Protein AF-A0A419J5I1-F1 (afdb_monomer_lite)

Foldseek 3Di:
DDPCVPFDPVLVVLCVPQPVVLVVLCVVQPCPVVLVVLSVLQRVQQLQQLADPDPLAPQCVQQVLCRVLSRVHGVSNLLSQLLVQLLVVLVVPDPPSSNCSVLSSNLSSQLQSLSGPVLCVVCVPDSDHSLVSSLVVLCVSCPPTNVVSNVLSNVLSNCLLPPDDPRPSSVSSVVSSLVSQLVSLPVRPPQEDADDCVGQDDPLQLLVQCLVQEQDADPVRDGQWYDDPQKIWGALVSSLVSRLVSCVVNNYSGSCNSGPSNSLVVLLVVQVVCVVVVFFPDDDPRSDNWFWKWWAFPVRDIDTGTTTITRCVVRDDVVVSNVSHDDRSVGTPDIGTD

Structure (mmCIF, N/CA/C/O backbone):
data_AF-A0A419J5I1-F1
#
_entry.id   AF-A0A419J5I1-F1
#
loop_
_atom_site.group_PDB
_atom_site.id
_atom_site.type_symbol
_atom_site.label_atom_id
_atom_site.label_alt_id
_atom_site.label_comp_id
_atom_site.label_asym_id
_atom_site.label_entity_id
_atom_site.label_seq_id
_atom_site.pdbx_PDB_ins_code
_atom_site.Cartn_x
_atom_site.Cartn_y
_atom_site.Cartn_z
_atom_site.occupancy
_atom_site.B_iso_or_equiv
_atom_site.auth_seq_id
_atom_site.auth_comp_id
_atom_site.auth_asym_id
_atom_site.auth_atom_id
_atom_site.pdbx_PDB_model_num
ATOM 1 N N . MET A 1 1 ? -26.728 7.203 35.937 1.00 36.38 1 MET A N 1
ATOM 2 C CA . MET A 1 1 ? -26.992 8.128 34.813 1.00 36.38 1 MET A CA 1
ATOM 3 C C . MET A 1 1 ? -26.382 7.488 33.579 1.00 36.38 1 MET A C 1
ATOM 5 O O . MET A 1 1 ? -25.243 7.060 33.678 1.00 36.38 1 MET A O 1
ATOM 9 N N . ASN A 1 2 ? -27.153 7.289 32.506 1.00 38.12 2 ASN A N 1
ATOM 10 C CA . ASN A 1 2 ? -26.725 6.520 31.329 1.00 38.12 2 ASN A CA 1
ATOM 11 C C . ASN A 1 2 ? -25.490 7.158 30.674 1.00 38.12 2 ASN A C 1
ATOM 13 O O . ASN A 1 2 ? -25.614 8.212 30.059 1.00 38.12 2 ASN A O 1
ATOM 17 N N . GLU A 1 3 ? -24.333 6.500 30.763 1.00 52.53 3 GLU A N 1
ATOM 18 C CA . GLU A 1 3 ? -23.059 6.952 30.171 1.00 52.53 3 GLU A CA 1
ATOM 19 C C . GLU A 1 3 ? -23.081 7.035 28.629 1.00 52.53 3 GLU A C 1
ATOM 21 O O . GLU A 1 3 ? -22.154 7.571 28.036 1.00 52.53 3 GLU A O 1
ATOM 26 N N . ASN A 1 4 ? -24.161 6.579 27.979 1.00 54.28 4 ASN A N 1
ATOM 27 C CA . ASN A 1 4 ? -24.312 6.538 26.518 1.00 54.28 4 ASN A CA 1
ATOM 28 C C . ASN A 1 4 ? -25.250 7.616 25.939 1.00 54.28 4 ASN A C 1
ATOM 30 O O . ASN A 1 4 ? -25.574 7.572 24.753 1.00 54.28 4 ASN A O 1
ATOM 34 N N . ALA A 1 5 ? -25.741 8.564 26.744 1.00 54.94 5 ALA A N 1
ATOM 35 C CA . ALA A 1 5 ? -26.617 9.621 26.240 1.00 54.94 5 ALA A CA 1
ATOM 36 C C . ALA A 1 5 ? -25.827 10.603 25.348 1.00 54.94 5 ALA A C 1
ATOM 38 O O . ALA A 1 5 ? -25.169 11.504 25.856 1.00 54.94 5 ALA A O 1
ATOM 39 N N . GLY A 1 6 ? -25.890 10.421 24.023 1.00 78.38 6 GLY A N 1
ATOM 40 C CA . GLY A 1 6 ? -25.306 11.338 23.031 1.00 78.38 6 GLY A CA 1
ATOM 41 C C . GLY A 1 6 ? -24.321 10.718 22.033 1.00 78.38 6 GLY A C 1
ATOM 42 O O . GLY A 1 6 ? -23.894 11.418 21.120 1.00 78.38 6 GLY A O 1
ATOM 43 N N . LEU A 1 7 ? -23.979 9.432 22.164 1.00 88.81 7 LEU A N 1
ATOM 44 C CA . LEU A 1 7 ? -23.119 8.734 21.199 1.00 88.81 7 LEU A CA 1
ATOM 45 C C . LEU A 1 7 ? -23.906 8.308 19.952 1.00 88.81 7 LEU A C 1
ATOM 47 O O . LEU A 1 7 ? -25.078 7.936 20.047 1.00 88.81 7 LEU A O 1
ATOM 51 N N . SER A 1 8 ? -23.258 8.326 18.784 1.00 93.25 8 SER A N 1
ATOM 52 C CA . SER A 1 8 ? -23.844 7.762 17.567 1.00 93.25 8 SER A CA 1
ATOM 53 C C . SER A 1 8 ? -24.037 6.244 17.679 1.00 93.25 8 SER A C 1
ATOM 55 O O . SER A 1 8 ? -23.347 5.555 18.435 1.00 93.25 8 SER A O 1
ATOM 57 N N . GLU A 1 9 ? -24.960 5.700 16.883 1.00 94.56 9 GLU A N 1
ATOM 58 C CA . GLU A 1 9 ? -25.183 4.251 16.794 1.00 94.56 9 GLU A CA 1
ATOM 59 C C . GLU A 1 9 ? -23.908 3.499 16.388 1.00 94.56 9 GLU A C 1
ATOM 61 O O . GLU A 1 9 ? -23.586 2.466 16.972 1.00 94.56 9 GLU A O 1
ATOM 66 N N . ALA A 1 10 ? -23.131 4.064 15.457 1.00 94.31 10 ALA A N 1
ATOM 67 C CA . ALA A 1 10 ? -21.857 3.500 15.021 1.00 94.31 10 ALA A CA 1
ATOM 68 C C . ALA A 1 10 ? -20.849 3.376 16.175 1.00 94.31 10 ALA A C 1
ATOM 70 O O . ALA A 1 10 ? -20.176 2.350 16.298 1.00 94.31 10 ALA A O 1
ATOM 71 N N . THR A 1 11 ? -20.775 4.390 17.040 1.00 96.88 11 THR A N 1
ATOM 72 C CA . THR A 1 11 ? -19.901 4.391 18.219 1.00 96.88 11 THR A CA 1
ATOM 73 C C . THR A 1 11 ? -20.358 3.390 19.267 1.00 96.88 11 THR A C 1
ATOM 75 O O . THR A 1 11 ? -19.536 2.637 19.785 1.00 96.88 11 THR A O 1
ATOM 78 N N . MET A 1 12 ? -21.662 3.321 19.549 1.00 96.62 12 MET A N 1
ATOM 79 C CA . MET A 1 12 ? -22.201 2.322 20.479 1.00 96.62 12 MET A CA 1
ATOM 80 C C . MET A 1 12 ? -21.918 0.898 19.992 1.00 96.62 12 MET A C 1
ATOM 82 O O . MET A 1 12 ? -21.434 0.072 20.762 1.00 96.62 12 MET A O 1
ATOM 86 N N . TYR A 1 13 ? -22.138 0.631 18.702 1.00 97.06 13 TYR A N 1
ATOM 87 C CA . TYR A 1 13 ? -21.836 -0.665 18.101 1.00 97.06 13 TYR A CA 1
ATOM 88 C C . TYR A 1 13 ? -20.339 -1.000 18.186 1.00 97.06 13 TYR A C 1
ATOM 90 O O . TYR A 1 13 ? -19.974 -2.104 18.583 1.00 97.06 13 TYR A O 1
ATOM 98 N N . PHE A 1 14 ? -19.457 -0.041 17.877 1.00 97.94 14 PHE A N 1
ATOM 99 C CA . PHE A 1 14 ? -18.011 -0.236 17.997 1.00 97.94 14 PHE A CA 1
ATOM 100 C C . PHE A 1 14 ? -17.579 -0.540 19.439 1.00 97.94 14 PHE A C 1
ATOM 102 O O . PHE A 1 14 ? -16.801 -1.466 19.658 1.00 97.94 14 PHE A O 1
ATOM 109 N N . ILE A 1 15 ? -18.095 0.195 20.429 1.00 97.75 15 ILE A N 1
ATOM 110 C CA . ILE A 1 15 ? -17.796 -0.054 21.846 1.00 97.75 15 ILE A CA 1
ATOM 111 C C . ILE A 1 15 ? -18.219 -1.471 22.239 1.00 97.75 15 ILE A C 1
ATOM 113 O O . ILE A 1 15 ? -17.448 -2.183 22.886 1.00 97.75 15 ILE A O 1
ATOM 117 N N . ASP A 1 16 ? -19.417 -1.889 21.838 1.00 97.31 16 ASP A N 1
ATOM 118 C CA . ASP A 1 16 ? -19.978 -3.188 22.203 1.00 97.31 16 ASP A CA 1
ATOM 119 C C . ASP A 1 16 ? -19.207 -4.355 21.587 1.00 97.31 16 ASP A C 1
ATOM 121 O O . ASP A 1 16 ? -18.971 -5.365 22.249 1.00 97.31 16 ASP A O 1
ATOM 125 N N . GLU A 1 17 ? -18.768 -4.190 20.345 1.00 97.31 17 GLU A N 1
ATOM 126 C CA . GLU A 1 17 ? -18.057 -5.206 19.579 1.00 97.31 17 GLU A CA 1
ATOM 127 C C . GLU A 1 17 ? -16.556 -5.268 19.903 1.00 97.31 17 GLU A C 1
ATOM 129 O O . GLU A 1 17 ? -15.987 -6.354 20.018 1.00 97.31 17 GLU A O 1
ATOM 134 N N . CYS A 1 18 ? -15.897 -4.114 20.035 1.00 97.50 18 CYS A N 1
ATOM 135 C CA . CYS A 1 18 ? -14.435 -4.019 20.051 1.00 97.50 18 CYS A CA 1
ATOM 136 C C . CYS A 1 18 ? -13.849 -3.654 21.417 1.00 97.50 18 CYS A C 1
ATOM 138 O O . CYS A 1 18 ? -12.716 -4.037 21.694 1.00 97.50 18 CYS A O 1
ATOM 140 N N . THR A 1 19 ? -14.592 -2.956 22.280 1.00 97.31 19 THR A N 1
ATOM 141 C CA . THR A 1 19 ? -14.077 -2.482 23.578 1.00 97.31 19 THR A CA 1
ATOM 142 C C . THR A 1 19 ? -14.590 -3.332 24.740 1.00 97.31 19 THR A C 1
ATOM 144 O O . THR A 1 19 ? -13.792 -3.838 25.530 1.00 97.31 19 THR A O 1
ATOM 147 N N . LYS A 1 20 ? -15.911 -3.551 24.835 1.00 96.88 20 LYS A N 1
ATOM 148 C CA . LYS A 1 20 ? -16.544 -4.312 25.929 1.00 96.88 20 LYS A CA 1
ATOM 149 C C . LYS A 1 20 ? -15.940 -5.708 26.149 1.00 96.88 20 LYS A C 1
ATOM 151 O O . LYS A 1 20 ? -15.720 -6.050 27.314 1.00 96.88 20 LYS A O 1
ATOM 156 N N . PRO A 1 21 ? -15.620 -6.502 25.106 1.00 97.94 21 PRO A N 1
ATOM 157 C CA . PRO A 1 21 ? -15.078 -7.845 25.306 1.00 97.94 21 PRO A CA 1
ATOM 158 C C . PRO A 1 21 ? -13.699 -7.881 25.974 1.00 97.94 21 PRO A C 1
ATOM 160 O O . PRO A 1 21 ? -13.332 -8.920 26.514 1.00 97.94 21 PRO A O 1
ATOM 163 N N . TYR A 1 22 ? -12.957 -6.766 25.966 1.00 97.56 22 TYR A N 1
ATOM 164 C CA . TYR A 1 22 ? -11.575 -6.687 26.460 1.00 97.56 22 TYR A CA 1
ATOM 165 C C . TYR A 1 22 ? -11.405 -5.677 27.600 1.00 97.56 22 TYR A C 1
ATOM 167 O O . TYR A 1 22 ? -10.303 -5.197 27.868 1.00 97.56 22 TYR A O 1
ATOM 175 N N . LEU A 1 23 ? -12.495 -5.328 28.296 1.00 96.75 23 LEU A N 1
ATOM 176 C CA . LEU A 1 23 ? -12.454 -4.366 29.405 1.00 96.75 23 LEU A CA 1
ATOM 177 C C . LEU A 1 23 ? -11.478 -4.778 30.507 1.00 96.75 23 LEU A C 1
ATOM 179 O O . LEU A 1 23 ? -10.878 -3.915 31.145 1.00 96.75 23 LEU A O 1
ATOM 183 N N . LYS A 1 24 ? -11.310 -6.082 30.744 1.00 97.25 24 LYS A N 1
ATOM 184 C CA . LYS A 1 24 ? -10.377 -6.592 31.750 1.00 97.25 24 LYS A CA 1
ATOM 185 C C . LYS A 1 24 ? -8.935 -6.232 31.387 1.00 97.25 24 LYS A C 1
ATOM 187 O O . LYS A 1 24 ? -8.217 -5.688 32.222 1.00 97.25 24 LYS A O 1
ATOM 192 N N . GLU A 1 25 ? -8.530 -6.501 30.152 1.00 96.38 25 GLU A N 1
ATOM 193 C CA . GLU A 1 25 ? -7.188 -6.247 29.629 1.00 96.38 25 GLU A CA 1
ATOM 194 C C . GLU A 1 25 ? -6.925 -4.739 29.540 1.00 96.38 25 GLU A C 1
ATOM 196 O O . GLU A 1 25 ? -5.895 -4.261 30.017 1.00 96.38 25 GLU A O 1
ATOM 201 N N . ILE A 1 26 ? -7.904 -3.973 29.047 1.00 96.38 26 ILE A N 1
ATOM 202 C CA . ILE A 1 26 ? -7.860 -2.505 28.979 1.00 96.38 26 ILE A CA 1
ATOM 203 C C . ILE A 1 26 ? -7.626 -1.893 30.369 1.00 96.38 26 ILE A C 1
ATOM 205 O O . ILE A 1 26 ? -6.739 -1.051 30.540 1.00 96.38 26 ILE A O 1
ATOM 209 N N . LYS A 1 27 ? -8.379 -2.342 31.383 1.00 95.00 27 LYS A N 1
ATOM 210 C CA . LYS A 1 27 ? -8.224 -1.873 32.769 1.00 95.00 27 LYS A CA 1
ATOM 211 C C . LYS A 1 27 ? -6.901 -2.306 33.382 1.00 95.00 27 LYS A C 1
ATOM 213 O O . LYS A 1 27 ? -6.268 -1.512 34.071 1.00 95.00 27 LYS A O 1
ATOM 218 N N . SER A 1 28 ? -6.453 -3.530 33.102 1.00 92.94 28 SER A N 1
ATOM 219 C CA . SER A 1 28 ? -5.178 -4.045 33.618 1.00 92.94 28 SER A CA 1
ATOM 220 C C . SER A 1 28 ? -3.968 -3.231 33.149 1.00 92.94 28 SER A C 1
ATOM 222 O O . SER A 1 28 ? -2.997 -3.097 33.889 1.00 92.94 28 SER A O 1
ATOM 224 N N . LEU A 1 29 ? -4.052 -2.635 31.955 1.00 91.19 29 LEU A N 1
ATOM 225 C CA . LEU A 1 29 ? -3.010 -1.775 31.392 1.00 91.19 29 LEU A CA 1
ATOM 226 C C . LEU A 1 29 ? -3.198 -0.287 31.730 1.00 91.19 29 LEU A C 1
ATOM 228 O O . LEU A 1 29 ? -2.341 0.519 31.373 1.00 91.19 29 LEU A O 1
ATOM 232 N N . ASN A 1 30 ? -4.274 0.082 32.435 1.00 93.06 30 ASN A N 1
ATOM 233 C CA . ASN A 1 30 ? -4.610 1.464 32.793 1.00 93.06 30 ASN A CA 1
ATOM 234 C C . ASN A 1 30 ? -4.723 2.409 31.573 1.00 93.06 30 ASN A C 1
ATOM 236 O O . ASN A 1 30 ? -4.198 3.525 31.591 1.00 93.06 30 ASN A O 1
ATOM 240 N N . VAL A 1 31 ? -5.385 1.941 30.505 1.00 95.75 31 VAL A N 1
ATOM 241 C CA . VAL A 1 31 ? -5.557 2.683 29.233 1.00 95.75 31 VAL A CA 1
ATOM 242 C C . VAL A 1 31 ? -7.024 2.925 28.843 1.00 95.75 31 VAL A C 1
ATOM 244 O O . VAL A 1 31 ? -7.316 3.312 27.714 1.00 95.75 31 VAL A O 1
ATOM 247 N N . GLU A 1 32 ? -7.965 2.688 29.759 1.00 96.62 32 GLU A N 1
ATOM 248 C CA . GLU A 1 32 ? -9.405 2.885 29.520 1.00 96.62 32 GLU A CA 1
ATOM 249 C C . GLU A 1 32 ? -9.738 4.336 29.148 1.00 96.62 32 GLU A C 1
ATOM 251 O O . GLU A 1 32 ? -10.490 4.585 28.207 1.00 96.62 32 GLU A O 1
ATOM 256 N N . ASP A 1 33 ? -9.128 5.290 29.849 1.00 96.19 33 ASP A N 1
ATOM 257 C CA . ASP A 1 33 ? -9.281 6.723 29.613 1.00 96.19 33 ASP A CA 1
ATOM 258 C C . ASP A 1 33 ? -8.724 7.156 28.254 1.00 96.19 33 ASP A C 1
ATOM 260 O O . ASP A 1 33 ? -9.345 7.961 27.567 1.00 96.19 33 ASP A O 1
ATOM 264 N N . VAL A 1 34 ? -7.609 6.561 27.822 1.00 96.88 34 VAL A N 1
ATOM 265 C CA . VAL A 1 34 ? -7.025 6.809 26.496 1.00 96.88 34 VAL A CA 1
ATOM 266 C C . VAL A 1 34 ? -7.988 6.376 25.395 1.00 96.88 34 VAL A C 1
ATOM 268 O O . VAL A 1 34 ? -8.271 7.146 24.481 1.00 96.88 34 VAL A O 1
ATOM 271 N N . ILE A 1 35 ? -8.506 5.147 25.473 1.00 97.81 35 ILE A N 1
ATOM 272 C CA . ILE A 1 35 ? -9.432 4.614 24.463 1.00 97.81 35 ILE A CA 1
ATOM 273 C C . ILE A 1 35 ? -10.713 5.449 24.427 1.00 97.81 35 ILE A C 1
ATOM 275 O O . ILE A 1 35 ? -11.210 5.759 23.344 1.00 97.81 35 ILE A O 1
ATOM 279 N N . LYS A 1 36 ? -11.225 5.848 25.596 1.00 97.19 36 LYS A N 1
ATOM 280 C CA . LYS A 1 36 ? -12.400 6.713 25.696 1.00 97.19 36 LYS A CA 1
ATOM 281 C C . LYS A 1 36 ? -12.162 8.069 25.030 1.00 97.19 36 LYS A C 1
ATOM 283 O O . LYS A 1 36 ? -12.965 8.459 24.190 1.00 97.19 36 LYS A O 1
ATOM 288 N N . GLU A 1 37 ? -11.046 8.735 25.323 1.00 96.94 37 GLU A N 1
ATOM 289 C CA . GLU A 1 37 ? -10.710 10.025 24.708 1.00 96.94 37 GLU A CA 1
ATOM 290 C C . GLU A 1 37 ? -10.565 9.911 23.184 1.00 96.94 37 GLU A C 1
ATOM 292 O O . GLU A 1 37 ? -11.055 10.768 22.455 1.00 96.94 37 GLU A O 1
ATOM 297 N N . LEU A 1 38 ? -9.952 8.834 22.677 1.00 97.88 38 LEU A N 1
ATOM 298 C CA . LEU A 1 38 ? -9.844 8.600 21.233 1.00 97.88 38 LEU A CA 1
ATOM 299 C C . LEU A 1 38 ? -11.218 8.414 20.573 1.00 97.88 38 LEU A C 1
ATOM 301 O O . LEU A 1 38 ? -11.476 8.985 19.514 1.00 97.88 38 LEU A O 1
ATOM 305 N N . ILE A 1 39 ? -12.113 7.644 21.197 1.00 97.81 39 ILE A N 1
ATOM 306 C CA . ILE A 1 39 ? -13.485 7.454 20.708 1.00 97.81 39 ILE A CA 1
ATOM 307 C C . ILE A 1 39 ? -14.247 8.782 20.705 1.00 97.81 39 ILE A C 1
ATOM 309 O O . ILE A 1 39 ? -14.908 9.099 19.717 1.00 97.81 39 ILE A O 1
ATOM 313 N N . GLU A 1 40 ? -14.140 9.564 21.778 1.00 96.06 40 GLU A N 1
ATOM 314 C CA . GLU A 1 40 ? -14.800 10.864 21.891 1.00 96.06 40 GLU A CA 1
ATOM 315 C C . GLU A 1 40 ? -14.255 11.870 20.871 1.00 96.06 40 GLU A C 1
ATOM 317 O O . GLU A 1 40 ? -15.036 12.584 20.243 1.00 96.06 40 GLU A O 1
ATOM 322 N N . LEU A 1 41 ? -12.938 11.896 20.645 1.00 95.50 41 LEU A N 1
ATOM 323 C CA . LEU A 1 41 ? -12.314 12.737 19.624 1.00 95.50 41 LEU A CA 1
ATOM 324 C C . LEU A 1 41 ? -12.837 12.397 18.222 1.00 95.50 41 LEU A C 1
ATOM 326 O O . LEU A 1 41 ? -13.188 13.303 17.463 1.00 95.50 41 LEU A O 1
ATOM 330 N N . LEU A 1 42 ? -12.931 11.107 17.889 1.00 96.25 42 LEU A N 1
ATOM 331 C CA . LEU A 1 42 ? -13.473 10.649 16.609 1.00 96.25 42 LEU A CA 1
ATOM 332 C C . LEU A 1 42 ? -14.972 10.954 16.471 1.00 96.25 42 LEU A C 1
ATOM 334 O O . LEU A 1 42 ? -15.401 11.363 15.398 1.00 96.25 42 LEU A O 1
ATOM 338 N N . GLU A 1 43 ? -15.764 10.821 17.539 1.00 95.38 43 GLU A N 1
ATOM 339 C CA . GLU A 1 43 ? -17.195 11.167 17.527 1.00 95.38 43 GLU A CA 1
ATOM 340 C C . GLU A 1 43 ? -17.420 12.670 17.323 1.00 95.38 43 GLU A C 1
ATOM 342 O O . GLU A 1 43 ? -18.276 13.054 16.523 1.00 95.38 43 GLU A O 1
ATOM 347 N N . ARG A 1 44 ? -16.623 13.529 17.977 1.00 94.38 44 ARG A N 1
ATOM 348 C CA . ARG A 1 44 ? -16.657 14.988 17.760 1.00 94.38 44 ARG A CA 1
ATOM 349 C C . ARG A 1 44 ? -16.297 15.369 16.322 1.00 94.38 44 ARG A C 1
ATOM 351 O O . ARG A 1 44 ? -16.811 16.356 15.807 1.00 94.38 44 ARG A O 1
ATOM 358 N N . ASN A 1 45 ? -15.456 14.566 15.669 1.00 91.81 45 ASN A N 1
ATOM 359 C CA . ASN A 1 45 ? -14.948 14.796 14.317 1.00 91.81 45 ASN A CA 1
ATOM 360 C C . ASN A 1 45 ? -15.540 13.832 13.272 1.00 91.81 45 ASN A C 1
ATOM 362 O O . ASN A 1 45 ? -14.925 13.595 12.233 1.00 91.81 45 ASN A O 1
ATOM 366 N N . LYS A 1 46 ? -16.735 13.277 13.504 1.00 90.12 46 LYS A N 1
ATOM 367 C CA . LYS A 1 46 ? -17.347 12.276 12.609 1.00 90.12 46 LYS A CA 1
ATOM 368 C C . LYS A 1 46 ? -17.693 12.775 11.206 1.00 90.12 46 LYS A C 1
ATOM 370 O O . LYS A 1 46 ? -17.865 11.957 10.312 1.00 90.12 46 LYS A O 1
ATOM 375 N N . ASP A 1 47 ? -17.769 14.088 11.007 1.00 90.31 47 ASP A N 1
ATOM 376 C CA . ASP A 1 47 ? -17.982 14.703 9.691 1.00 90.31 47 ASP A CA 1
ATOM 377 C C . ASP A 1 47 ? -16.657 15.007 8.965 1.00 90.31 47 ASP A C 1
ATOM 379 O O . ASP A 1 47 ? -16.653 15.460 7.821 1.00 90.31 47 ASP A O 1
ATOM 383 N N . CYS A 1 48 ? -15.511 14.768 9.614 1.00 91.00 48 CYS A N 1
ATOM 384 C CA . CYS A 1 48 ? -14.195 14.936 9.009 1.00 91.00 48 CYS A CA 1
ATOM 385 C C . CYS A 1 48 ? -13.930 13.801 8.005 1.00 91.00 48 CYS A C 1
ATOM 387 O O . CYS A 1 48 ? -14.043 12.635 8.387 1.00 91.00 48 CYS A O 1
ATOM 389 N N . PRO A 1 49 ? -13.552 14.091 6.747 1.00 91.25 49 PRO A N 1
ATOM 390 C CA . PRO A 1 49 ? -13.114 13.072 5.797 1.00 91.25 49 PRO A CA 1
ATOM 391 C C . PRO A 1 49 ? -11.864 12.321 6.269 1.00 91.25 49 PRO A C 1
ATOM 393 O O . PRO A 1 49 ? -10.939 12.913 6.819 1.00 91.25 49 PRO A O 1
ATOM 396 N N . SER A 1 50 ? -11.793 11.025 5.972 1.00 88.75 50 SER A N 1
ATOM 397 C CA . SER A 1 50 ? -10.619 10.178 6.243 1.00 88.75 50 SER A CA 1
ATOM 398 C C . SER A 1 50 ? -9.434 10.440 5.304 1.00 88.75 50 SER A C 1
ATOM 400 O O . SER A 1 50 ? -8.334 9.943 5.544 1.00 88.75 50 SER A O 1
ATOM 402 N N . VAL A 1 51 ? -9.655 11.186 4.218 1.00 84.75 51 VAL A N 1
ATOM 403 C CA . VAL A 1 51 ? -8.621 11.646 3.285 1.00 84.75 51 VAL A CA 1
ATOM 404 C C . VAL A 1 51 ? -8.855 13.124 3.013 1.00 84.75 51 VAL A C 1
ATOM 406 O O . VAL A 1 51 ? -9.940 13.516 2.575 1.00 84.75 51 VAL A O 1
ATOM 409 N N . VAL A 1 52 ? -7.846 13.957 3.262 1.00 75.50 52 VAL A N 1
ATOM 410 C CA . VAL A 1 52 ? -7.970 15.412 3.149 1.00 75.50 52 VAL A CA 1
ATOM 411 C C . VAL A 1 52 ? -7.390 15.883 1.813 1.00 75.50 52 VAL A C 1
ATOM 413 O O . VAL A 1 52 ? -6.301 15.495 1.401 1.00 75.50 52 VAL A O 1
ATOM 416 N N . PHE A 1 53 ? -8.110 16.763 1.111 1.00 63.41 53 PHE A N 1
ATOM 417 C CA . PHE A 1 53 ? -7.653 17.394 -0.138 1.00 63.41 53 PHE A CA 1
ATOM 418 C C . PHE A 1 53 ? -6.672 18.546 0.105 1.00 63.41 53 PHE A C 1
ATOM 420 O O . PHE A 1 53 ? -6.780 19.605 -0.517 1.00 63.41 53 PHE A O 1
ATOM 427 N N . ASP A 1 54 ? -5.732 18.377 1.027 1.00 61.44 54 ASP A N 1
ATOM 428 C CA . ASP A 1 54 ? -4.690 19.371 1.226 1.00 61.44 54 ASP A CA 1
ATOM 429 C C . ASP A 1 54 ? -3.517 19.086 0.282 1.00 61.44 54 ASP A C 1
ATOM 431 O O . ASP A 1 54 ? -3.097 17.946 0.100 1.00 61.44 54 ASP A O 1
ATOM 435 N N . ARG A 1 55 ? -2.955 20.133 -0.330 1.00 49.62 55 ARG A N 1
ATOM 436 C CA . ARG A 1 55 ? -1.735 20.017 -1.150 1.00 49.62 55 ARG A CA 1
ATOM 437 C C . ARG A 1 55 ? -0.523 19.568 -0.328 1.00 49.62 55 ARG A C 1
ATOM 439 O O . ARG A 1 55 ? 0.482 19.167 -0.926 1.00 49.62 55 ARG A O 1
ATOM 446 N N . LEU A 1 56 ? -0.629 19.697 0.993 1.00 54.59 56 LEU A N 1
ATOM 447 C CA . LEU A 1 56 ? 0.380 19.365 1.988 1.00 54.59 56 LEU A CA 1
ATOM 448 C C . LEU A 1 56 ? 0.262 17.925 2.518 1.00 54.59 56 LEU A C 1
ATOM 450 O O . LEU A 1 56 ? 1.225 17.454 3.107 1.00 54.59 56 LEU A O 1
ATOM 454 N N . ASP A 1 57 ? -0.853 17.225 2.270 1.00 59.62 57 ASP A N 1
ATOM 455 C CA . ASP A 1 57 ? -1.051 15.820 2.654 1.00 59.62 57 ASP A CA 1
ATOM 456 C C . ASP A 1 57 ? -0.585 14.885 1.517 1.00 59.62 57 ASP A C 1
ATOM 458 O O . ASP A 1 57 ? -1.033 14.981 0.363 1.00 59.62 57 ASP A O 1
ATOM 462 N N . GLY A 1 58 ? 0.368 14.001 1.830 1.00 61.28 58 GLY A N 1
ATOM 463 C CA . GLY A 1 58 ? 0.937 13.039 0.887 1.00 61.28 58 GLY A CA 1
ATOM 464 C C . GLY A 1 58 ? -0.094 12.036 0.363 1.00 61.28 58 GLY A C 1
ATOM 465 O O . GLY A 1 58 ? -0.033 11.656 -0.813 1.00 61.28 58 GLY A O 1
ATOM 466 N N . GLU A 1 59 ? -1.103 11.692 1.172 1.00 68.62 59 GLU A N 1
ATOM 467 C CA . GLU A 1 59 ? -2.119 10.696 0.823 1.00 68.62 59 GLU A CA 1
ATOM 468 C C . GLU A 1 59 ? -2.947 11.087 -0.400 1.00 68.62 59 GLU A C 1
ATO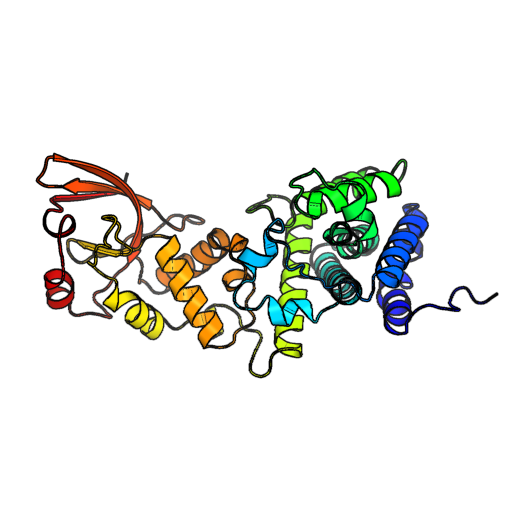M 470 O O . GLU A 1 59 ? -3.320 10.232 -1.208 1.00 68.62 59 GLU A O 1
ATOM 475 N N . HIS A 1 60 ? -3.202 12.384 -0.599 1.00 67.50 60 HIS A N 1
ATOM 476 C CA . HIS A 1 60 ? -3.919 12.857 -1.782 1.00 67.50 60 HIS A CA 1
ATOM 477 C C . HIS A 1 60 ? -3.208 12.431 -3.079 1.00 67.50 60 HIS A C 1
ATOM 479 O O . HIS A 1 60 ? -3.851 12.097 -4.082 1.00 67.50 60 HIS A O 1
ATOM 485 N N . ARG A 1 61 ? -1.868 12.431 -3.072 1.00 72.25 61 ARG A N 1
ATOM 486 C CA . ARG A 1 61 ? -1.058 11.978 -4.212 1.00 72.25 61 ARG A CA 1
ATOM 487 C C . ARG A 1 61 ? -1.061 10.460 -4.312 1.00 72.25 61 ARG A C 1
ATOM 489 O O . ARG A 1 61 ? -1.173 9.936 -5.424 1.00 72.25 61 ARG A O 1
ATOM 496 N N . ASP A 1 62 ? -0.993 9.777 -3.174 1.00 77.19 62 ASP A N 1
ATOM 497 C CA . ASP A 1 62 ? -0.976 8.320 -3.122 1.00 77.19 62 ASP A CA 1
ATOM 498 C C . ASP A 1 62 ? -2.267 7.709 -3.660 1.00 77.19 62 ASP A C 1
ATOM 500 O O . ASP A 1 62 ? -2.202 6.795 -4.482 1.00 77.19 62 ASP A O 1
ATOM 504 N N . TYR A 1 63 ? -3.422 8.269 -3.300 1.00 83.19 63 TYR A N 1
ATOM 505 C CA . TYR A 1 63 ? -4.741 7.764 -3.684 1.00 83.19 63 TYR A CA 1
ATOM 506 C C . TYR A 1 63 ? -5.353 8.466 -4.893 1.00 83.19 63 TYR A C 1
ATOM 508 O O . TYR A 1 63 ? -6.538 8.282 -5.164 1.00 83.19 63 TYR A O 1
ATOM 516 N N . LYS A 1 64 ? -4.592 9.261 -5.653 1.00 83.69 64 LYS A N 1
ATOM 517 C CA . LYS A 1 64 ? -5.106 10.116 -6.742 1.00 83.69 64 LYS A CA 1
ATOM 518 C C . LYS A 1 64 ? -6.209 9.490 -7.633 1.00 83.69 64 LYS A C 1
ATOM 520 O O . LYS A 1 64 ? -7.161 10.210 -7.941 1.00 83.69 64 LYS A O 1
ATOM 525 N N . PRO A 1 65 ? -6.163 8.199 -8.037 1.00 84.94 65 PRO A N 1
ATOM 526 C CA . PRO A 1 65 ? -7.219 7.584 -8.859 1.00 84.94 65 PRO A CA 1
ATOM 527 C C . PRO A 1 65 ? -8.572 7.365 -8.151 1.00 84.94 65 PRO A C 1
ATOM 529 O O . PRO A 1 65 ? -9.594 7.169 -8.816 1.00 84.94 65 PRO A O 1
ATOM 532 N N . VAL A 1 66 ? -8.582 7.348 -6.816 1.00 88.62 66 VAL A N 1
ATOM 533 C CA . VAL A 1 66 ? -9.736 6.979 -5.975 1.00 88.62 66 VAL A CA 1
ATOM 534 C C . VAL A 1 66 ? -10.017 7.961 -4.833 1.00 88.62 66 VAL A C 1
ATOM 536 O O . VAL A 1 66 ? -11.011 7.809 -4.133 1.00 88.62 66 VAL A O 1
ATOM 539 N N . VAL A 1 67 ? -9.188 8.993 -4.664 1.00 87.56 67 VAL A N 1
ATOM 540 C CA . VAL A 1 67 ? -9.224 9.934 -3.533 1.00 87.56 67 VAL A CA 1
ATOM 541 C C . VAL A 1 67 ? -10.607 10.550 -3.298 1.00 87.56 67 VAL A C 1
ATOM 543 O O . VAL A 1 67 ? -11.033 10.690 -2.161 1.00 87.56 67 VAL A O 1
ATOM 546 N N . ARG A 1 68 ? -11.350 10.860 -4.369 1.00 87.50 68 ARG A N 1
ATOM 547 C CA . ARG A 1 68 ? -12.715 11.404 -4.264 1.00 87.50 68 ARG A CA 1
ATOM 548 C C . ARG A 1 68 ? -13.694 10.429 -3.633 1.00 87.50 68 ARG A C 1
ATOM 550 O O . ARG A 1 68 ? -14.513 10.858 -2.845 1.00 87.50 68 ARG A O 1
ATOM 557 N N . THR A 1 69 ? -13.574 9.146 -3.953 1.00 90.19 69 THR A N 1
ATOM 558 C CA . THR A 1 69 ? -14.385 8.102 -3.325 1.00 90.19 69 THR A CA 1
ATOM 559 C C . THR A 1 69 ? -14.013 7.942 -1.854 1.00 90.19 69 THR A C 1
ATOM 561 O O . THR A 1 69 ? -14.896 7.828 -1.017 1.00 90.19 69 THR A O 1
ATOM 564 N N . LEU A 1 70 ? -12.719 7.954 -1.519 1.00 91.19 70 LEU A N 1
ATOM 565 C CA . LEU A 1 70 ? -12.280 7.786 -0.128 1.00 91.19 70 LEU A CA 1
ATOM 566 C C . LEU A 1 70 ? -12.621 8.993 0.758 1.00 91.19 70 LEU A C 1
ATOM 568 O O . LEU A 1 70 ? -12.827 8.829 1.956 1.00 91.19 70 LEU A O 1
ATOM 572 N N . ALA A 1 71 ? -12.731 10.190 0.181 1.00 90.25 71 ALA A N 1
ATOM 573 C CA . ALA A 1 71 ? -13.143 11.386 0.910 1.00 90.25 71 ALA A CA 1
ATOM 574 C C . ALA A 1 71 ? -14.601 11.335 1.409 1.00 90.25 71 ALA A C 1
ATOM 576 O O . ALA A 1 71 ? -14.934 12.053 2.348 1.00 90.25 71 ALA A O 1
ATOM 577 N N . ASP A 1 72 ? -15.447 10.473 0.833 1.00 92.44 72 ASP A N 1
ATOM 578 C CA . ASP A 1 72 ? -16.816 10.237 1.318 1.00 92.44 72 ASP A CA 1
ATOM 579 C C . ASP A 1 72 ? -16.846 9.346 2.580 1.00 92.44 72 ASP A C 1
ATOM 581 O O . ASP A 1 72 ? -17.891 9.183 3.212 1.00 92.44 72 ASP A O 1
ATOM 585 N N . VAL A 1 73 ? -15.708 8.754 2.967 1.00 94.88 73 VAL A N 1
ATOM 586 C CA . VAL A 1 73 ? -15.558 8.001 4.218 1.00 94.88 73 VAL A CA 1
ATOM 587 C C . VAL A 1 73 ? -15.135 8.958 5.321 1.00 94.88 73 VAL A C 1
ATOM 589 O O . VAL A 1 73 ? -14.092 9.608 5.206 1.00 94.88 73 VAL A O 1
ATOM 592 N N . SER A 1 74 ? -15.883 8.996 6.423 1.00 95.50 74 SER A N 1
ATOM 593 C CA . SER A 1 74 ? -15.466 9.763 7.594 1.00 95.50 74 SER A CA 1
ATOM 594 C C . SER A 1 74 ? -14.261 9.148 8.302 1.00 95.50 74 SER A C 1
ATOM 596 O O . SER A 1 74 ? -14.080 7.929 8.328 1.00 95.50 74 SER A O 1
ATOM 598 N N . LEU A 1 75 ? -13.462 9.999 8.939 1.00 95.00 75 LEU A N 1
ATOM 599 C CA . LEU A 1 75 ? -12.325 9.614 9.765 1.00 95.00 75 LEU A CA 1
ATOM 600 C C . LEU A 1 75 ? -12.746 8.623 10.858 1.00 95.00 75 LEU A C 1
ATOM 602 O O . LEU A 1 75 ? -12.104 7.593 11.023 1.00 95.00 75 LEU A O 1
ATOM 606 N N . GLN A 1 76 ? -13.877 8.868 11.528 1.00 97.06 76 GLN A N 1
ATOM 607 C CA . GLN A 1 76 ? -14.436 7.940 12.516 1.00 97.06 76 GLN A CA 1
ATOM 608 C C . GLN A 1 76 ? -14.688 6.547 11.925 1.00 97.06 76 GLN A C 1
ATOM 610 O O . GLN A 1 76 ? -14.246 5.545 12.490 1.00 97.06 76 GLN A O 1
ATOM 615 N N . ALA A 1 77 ? -15.399 6.472 10.795 1.00 97.44 77 ALA A N 1
ATOM 616 C CA . ALA A 1 77 ? -15.733 5.196 10.175 1.00 97.44 77 ALA A CA 1
ATOM 617 C C . ALA A 1 77 ? -14.470 4.441 9.742 1.00 97.44 77 ALA A C 1
ATOM 619 O O . ALA A 1 77 ? -14.364 3.238 9.988 1.00 97.44 77 ALA A O 1
ATOM 620 N N . HIS A 1 78 ? -13.508 5.156 9.155 1.00 97.44 78 HIS A N 1
ATOM 621 C CA . HIS A 1 78 ? -12.218 4.604 8.766 1.00 97.44 78 HIS A CA 1
ATOM 622 C C . HIS A 1 78 ? -11.459 4.050 9.981 1.00 97.44 78 HIS A C 1
ATOM 624 O O . HIS A 1 78 ? -11.182 2.853 10.033 1.00 97.44 78 HIS A O 1
ATOM 630 N N . SER A 1 79 ? -11.224 4.862 11.016 1.00 98.25 79 SER A N 1
ATOM 631 C CA . SER A 1 79 ? -10.500 4.452 12.226 1.00 98.25 79 SER A CA 1
ATOM 632 C C . SER A 1 79 ? -11.155 3.268 12.947 1.00 98.25 79 SER A C 1
ATOM 634 O O . SER A 1 79 ? -10.457 2.367 13.414 1.00 98.25 79 SER A O 1
ATOM 636 N N . TYR A 1 80 ? -12.491 3.201 12.997 1.00 98.56 80 TYR A N 1
ATOM 637 C CA . TYR A 1 80 ? -13.196 2.046 13.568 1.00 98.56 80 TYR A CA 1
ATOM 638 C C . TYR A 1 80 ? -12.986 0.775 12.743 1.00 98.56 80 TYR A C 1
ATOM 640 O O . TYR A 1 80 ? -12.772 -0.297 13.309 1.00 98.56 80 TYR A O 1
ATOM 648 N N . ASN A 1 81 ? -13.008 0.872 11.413 1.00 98.38 81 ASN A N 1
ATOM 649 C CA . ASN A 1 81 ? -12.729 -0.270 10.545 1.00 98.38 81 ASN A CA 1
ATOM 650 C C . ASN A 1 81 ? -11.270 -0.725 10.661 1.00 98.38 81 ASN A C 1
ATOM 652 O O . ASN A 1 81 ? -11.021 -1.924 10.772 1.00 98.38 81 ASN A O 1
ATOM 656 N N . VAL A 1 82 ? -10.316 0.208 10.717 1.00 98.50 82 VAL A N 1
ATOM 657 C CA . VAL A 1 82 ? -8.900 -0.117 10.940 1.00 98.50 82 VAL A CA 1
ATOM 658 C C . VAL A 1 82 ? -8.713 -0.821 12.282 1.00 98.50 82 VAL A C 1
ATOM 660 O O . VAL A 1 82 ? -8.072 -1.867 12.328 1.00 98.50 82 VAL A O 1
ATOM 663 N N . ALA A 1 83 ? -9.319 -0.324 13.363 1.00 98.62 83 ALA A N 1
ATOM 664 C CA . ALA A 1 83 ? -9.247 -0.974 14.671 1.00 98.62 83 ALA A CA 1
ATOM 665 C C . ALA A 1 83 ? -9.828 -2.402 14.652 1.00 98.62 83 ALA A C 1
ATOM 667 O O . ALA A 1 83 ? -9.200 -3.318 15.184 1.00 98.62 83 ALA A O 1
ATOM 668 N N . ARG A 1 84 ? -10.972 -2.624 13.985 1.00 98.62 84 ARG A N 1
ATOM 669 C CA . ARG A 1 84 ? -11.556 -3.968 13.802 1.00 98.62 84 ARG A CA 1
ATOM 670 C C . ARG A 1 84 ? -10.599 -4.916 13.088 1.00 98.62 84 ARG A C 1
ATOM 672 O O . ARG A 1 84 ? -10.315 -5.999 13.594 1.00 98.62 84 ARG A O 1
ATOM 679 N N . TYR A 1 85 ? -10.069 -4.505 11.938 1.00 98.56 85 TYR A N 1
ATOM 680 C CA . TYR A 1 85 ? -9.159 -5.358 11.177 1.00 98.56 85 TYR A CA 1
ATOM 681 C C . TYR A 1 85 ? -7.838 -5.580 11.910 1.00 98.56 85 TYR A C 1
ATOM 683 O O . TYR A 1 85 ? -7.304 -6.684 11.871 1.00 98.56 85 TYR A O 1
ATOM 691 N N . LEU A 1 86 ? -7.339 -4.592 12.652 1.00 98.38 86 LEU A N 1
ATOM 692 C CA . LEU A 1 86 ? -6.127 -4.755 13.448 1.00 98.38 86 LEU A CA 1
ATOM 693 C C . LEU A 1 86 ? -6.330 -5.737 14.611 1.00 98.38 86 LEU A C 1
ATOM 695 O O . LEU A 1 86 ? -5.431 -6.523 14.908 1.00 98.38 86 LEU A O 1
ATOM 699 N N . ILE A 1 87 ? -7.516 -5.759 15.227 1.00 98.38 87 ILE A N 1
ATOM 700 C CA . ILE A 1 87 ? -7.900 -6.789 16.204 1.00 98.38 87 ILE A CA 1
ATOM 701 C C . ILE A 1 87 ? -7.860 -8.186 15.569 1.00 98.38 87 ILE A C 1
ATOM 703 O O . ILE A 1 87 ? -7.351 -9.121 16.189 1.00 98.38 87 ILE A O 1
ATOM 707 N N . GLU A 1 88 ? -8.370 -8.349 14.346 1.00 98.06 88 GLU A N 1
ATOM 708 C CA . GLU A 1 88 ? -8.318 -9.630 13.624 1.00 98.06 88 GLU A CA 1
ATOM 709 C C . GLU A 1 88 ? -6.878 -10.069 13.319 1.00 98.06 88 GLU A C 1
ATOM 711 O O . GLU A 1 88 ? -6.529 -11.235 13.527 1.00 98.06 88 GLU A O 1
ATOM 716 N N . GLU A 1 89 ? -6.020 -9.141 12.888 1.00 97.50 89 GLU A N 1
ATOM 717 C CA . GLU A 1 89 ? -4.597 -9.419 12.675 1.00 97.50 89 GLU A CA 1
ATOM 718 C C . GLU A 1 89 ? -3.922 -9.851 13.985 1.00 97.50 89 GLU A C 1
ATOM 720 O O . GLU A 1 89 ? -3.208 -10.854 14.012 1.00 97.50 89 GLU A O 1
ATOM 725 N N . VAL A 1 90 ? -4.191 -9.154 15.096 1.00 97.00 90 VAL A N 1
ATOM 726 C CA . VAL A 1 90 ? -3.654 -9.488 16.427 1.00 97.00 90 VAL A CA 1
ATOM 727 C C . VAL A 1 90 ? -4.092 -10.873 16.891 1.00 97.00 90 VAL A C 1
ATOM 729 O O . VAL A 1 90 ? -3.252 -11.648 17.346 1.00 97.00 90 VAL A O 1
ATOM 732 N N . LYS A 1 91 ? -5.368 -11.220 16.710 1.00 97.00 91 LYS A N 1
ATOM 733 C CA . LYS A 1 91 ? -5.899 -12.562 17.002 1.00 97.00 91 LYS A CA 1
ATOM 734 C C . LYS A 1 91 ? -5.233 -13.662 16.188 1.00 97.00 91 LYS A C 1
ATOM 736 O O . LYS A 1 91 ? -5.066 -14.771 16.681 1.00 97.00 91 LYS A O 1
ATOM 741 N N . THR A 1 92 ? -4.885 -13.358 14.944 1.00 96.25 92 THR A N 1
ATOM 742 C CA . THR A 1 92 ? -4.256 -14.321 14.036 1.00 96.25 92 THR A CA 1
ATOM 743 C C . THR A 1 92 ? -2.779 -14.519 14.370 1.00 96.25 92 THR A C 1
ATOM 745 O O . THR A 1 92 ? -2.270 -15.633 14.282 1.00 96.25 92 THR A O 1
ATOM 748 N N . TYR A 1 93 ? -2.082 -13.444 14.744 1.00 94.56 93 TYR A N 1
ATOM 749 C CA . TYR A 1 93 ? -0.635 -13.459 14.943 1.00 94.56 93 TYR A CA 1
ATOM 750 C C . TYR A 1 93 ? -0.216 -13.921 16.346 1.00 94.56 93 TYR A C 1
ATOM 752 O O . TYR A 1 93 ? 0.773 -14.639 16.489 1.00 94.56 93 TYR A O 1
ATOM 760 N N . PHE A 1 94 ? -0.945 -13.515 17.390 1.00 92.75 94 PHE A N 1
ATOM 761 C CA . PHE A 1 94 ? -0.580 -13.795 18.779 1.00 92.75 94 PHE A CA 1
ATOM 762 C C . PHE A 1 94 ? -1.471 -14.878 19.386 1.00 92.75 94 PHE A C 1
ATOM 764 O O . PHE A 1 94 ? -2.693 -14.771 19.384 1.00 92.75 94 PHE A O 1
ATOM 771 N N . SER A 1 95 ? -0.860 -15.894 19.998 1.00 90.12 95 SER A N 1
ATOM 772 C CA . SER A 1 95 ? -1.599 -16.920 20.746 1.00 90.12 95 SER A CA 1
ATOM 773 C C . SER A 1 95 ? -2.294 -16.352 21.988 1.00 90.12 95 SER A C 1
ATOM 775 O O . SER A 1 95 ? -3.398 -16.768 22.319 1.00 90.12 95 SER A O 1
ATOM 777 N N . ASP A 1 96 ? -1.663 -15.381 22.654 1.00 91.88 96 ASP A N 1
ATOM 778 C CA . ASP A 1 96 ? -2.214 -14.639 23.796 1.00 91.88 96 ASP A CA 1
ATOM 779 C C . ASP A 1 96 ? -2.721 -13.257 23.355 1.00 91.88 96 ASP A C 1
ATOM 781 O O . ASP A 1 96 ? -2.306 -12.208 23.846 1.00 91.88 96 ASP A O 1
ATOM 785 N N . TYR A 1 97 ? -3.577 -13.254 22.331 1.00 95.31 97 TYR A N 1
ATOM 786 C CA . TYR A 1 97 ? -3.996 -12.031 21.647 1.00 95.31 97 TYR A CA 1
ATOM 787 C C . TYR A 1 97 ? -4.684 -11.016 22.560 1.00 95.31 97 TYR A C 1
ATOM 789 O O . TYR A 1 97 ? -4.587 -9.820 22.295 1.00 95.31 97 TYR A O 1
ATOM 797 N N . ALA A 1 98 ? -5.377 -11.461 23.617 1.00 94.44 98 ALA A N 1
ATOM 798 C CA . ALA A 1 98 ? -6.194 -10.600 24.473 1.00 94.44 98 ALA A CA 1
ATOM 799 C C . ALA A 1 98 ? -5.366 -9.445 25.063 1.00 94.44 98 ALA A C 1
ATOM 801 O O . ALA A 1 98 ? -5.786 -8.289 25.006 1.00 94.44 98 ALA A O 1
ATOM 802 N N . ASN A 1 99 ? -4.138 -9.737 25.503 1.00 92.00 99 ASN A N 1
ATOM 803 C CA . ASN A 1 99 ? -3.206 -8.753 26.063 1.00 92.00 99 ASN A CA 1
ATOM 804 C C . ASN A 1 99 ? -2.690 -7.725 25.037 1.00 92.00 99 ASN A C 1
ATOM 806 O O . ASN A 1 99 ? -2.203 -6.658 25.417 1.00 92.00 99 ASN A O 1
ATOM 810 N N . PHE A 1 100 ? -2.827 -8.010 23.740 1.00 94.88 100 PHE A N 1
ATOM 811 C CA . PHE A 1 100 ? -2.440 -7.120 22.643 1.00 94.88 100 PHE A CA 1
ATOM 812 C C . PHE A 1 100 ? -3.629 -6.358 22.041 1.00 94.88 100 PHE A C 1
ATOM 814 O O . PHE A 1 100 ? -3.425 -5.422 21.269 1.00 94.88 100 PHE A O 1
ATOM 821 N N . ILE A 1 101 ? -4.875 -6.682 22.405 1.00 97.31 101 ILE A N 1
ATOM 822 C CA . ILE A 1 101 ? -6.050 -5.952 21.906 1.00 97.31 101 ILE A CA 1
ATOM 823 C C . ILE A 1 101 ? -6.035 -4.463 22.276 1.00 97.31 101 ILE A C 1
ATOM 825 O O . ILE A 1 101 ? -6.328 -3.648 21.398 1.00 97.31 101 ILE A O 1
ATOM 829 N N . PRO A 1 102 ? -5.624 -4.045 23.490 1.00 96.75 102 PRO A N 1
ATOM 830 C CA . PRO A 1 102 ? -5.492 -2.621 23.790 1.00 96.75 102 PRO A CA 1
ATOM 831 C C . PRO A 1 102 ? -4.523 -1.894 22.844 1.00 96.75 102 PRO A C 1
ATOM 833 O O . PRO A 1 102 ? -4.739 -0.727 22.529 1.00 96.75 102 PRO A O 1
ATOM 836 N N . TRP A 1 103 ? -3.499 -2.586 22.324 1.00 96.06 103 TRP A N 1
ATOM 837 C CA . TRP A 1 103 ? -2.566 -2.020 21.347 1.00 96.06 103 TRP A CA 1
ATOM 838 C C . TRP A 1 103 ? -3.285 -1.766 20.024 1.00 96.06 103 TRP A C 1
ATOM 840 O O . TRP A 1 103 ? -3.169 -0.682 19.459 1.00 96.06 103 TRP A O 1
ATOM 850 N N . ALA A 1 104 ? -4.054 -2.754 19.554 1.00 97.75 104 ALA A N 1
ATOM 851 C CA . ALA A 1 104 ? -4.840 -2.656 18.329 1.00 97.75 104 ALA A CA 1
ATOM 852 C C . ALA A 1 104 ? -5.883 -1.534 18.398 1.00 97.75 104 ALA A C 1
ATOM 854 O O . ALA A 1 104 ? -6.023 -0.772 17.444 1.00 97.75 104 ALA A O 1
ATOM 855 N N . LEU A 1 105 ? -6.577 -1.401 19.533 1.00 98.44 105 LEU A N 1
ATOM 856 C CA . LEU A 1 105 ? -7.566 -0.345 19.744 1.00 98.44 105 LEU A CA 1
ATOM 857 C C . LEU A 1 105 ? -6.919 1.039 19.685 1.00 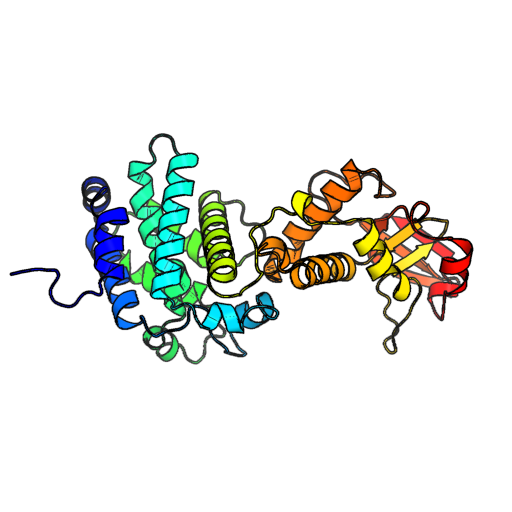98.44 105 LEU A C 1
ATOM 859 O O . LEU A 1 105 ? -7.351 1.875 18.900 1.00 98.44 105 LEU A O 1
ATOM 863 N N . ILE A 1 106 ? -5.860 1.275 20.464 1.00 98.25 106 ILE A N 1
ATOM 864 C CA . ILE A 1 106 ? -5.215 2.594 20.525 1.00 98.25 106 ILE A CA 1
ATOM 865 C C . ILE A 1 106 ? -4.569 2.945 19.179 1.00 98.25 106 ILE A C 1
ATOM 867 O O . ILE A 1 106 ? -4.734 4.065 18.704 1.00 98.25 106 ILE A O 1
ATOM 871 N N . ALA A 1 107 ? -3.884 1.998 18.529 1.00 98.00 107 ALA A N 1
ATOM 872 C CA . ALA A 1 107 ? -3.274 2.232 17.222 1.00 98.00 107 ALA A CA 1
ATOM 873 C C . ALA A 1 107 ? -4.328 2.468 16.128 1.00 98.00 107 ALA A C 1
ATOM 875 O O . ALA A 1 107 ? -4.246 3.456 15.406 1.00 98.00 107 ALA A O 1
ATOM 876 N N . GLY A 1 108 ? -5.349 1.612 16.024 1.00 98.19 108 GLY A N 1
ATOM 877 C CA . GLY A 1 108 ? -6.385 1.734 14.996 1.00 98.19 108 GLY A CA 1
ATOM 878 C C . GLY A 1 108 ? -7.220 3.007 15.140 1.00 98.19 108 GLY A C 1
ATOM 879 O O . GLY A 1 108 ? -7.442 3.708 14.155 1.00 98.19 108 GLY A O 1
ATOM 880 N N . LEU A 1 109 ? -7.606 3.361 16.370 1.00 98.44 109 LEU A N 1
ATOM 881 C CA . LEU A 1 109 ? -8.329 4.603 16.656 1.00 98.44 109 LEU A CA 1
ATOM 882 C C . LEU A 1 109 ? -7.445 5.844 16.491 1.00 98.44 109 LEU A C 1
ATOM 884 O O . LEU A 1 109 ? -7.922 6.884 16.052 1.00 98.44 109 LEU A O 1
ATOM 888 N N . GLY A 1 110 ? -6.170 5.736 16.864 1.00 96.62 110 GLY A N 1
ATOM 889 C CA . GLY A 1 110 ? -5.255 6.863 16.992 1.00 96.62 110 GLY A CA 1
ATOM 890 C C . GLY A 1 110 ? -4.429 7.193 15.753 1.00 96.62 110 GLY A C 1
ATOM 891 O O . GLY A 1 110 ? -3.895 8.294 15.695 1.00 96.62 110 GLY A O 1
ATOM 892 N N . HIS A 1 111 ? -4.281 6.286 14.781 1.00 95.19 111 HIS A N 1
ATOM 893 C CA . HIS A 1 111 ? -3.268 6.464 13.731 1.00 95.19 111 HIS A CA 1
ATOM 894 C C . HIS A 1 111 ? -3.465 7.725 12.873 1.00 95.19 111 HIS A C 1
ATOM 896 O O . HIS A 1 111 ? -2.494 8.412 12.556 1.00 95.19 111 HIS A O 1
ATOM 902 N N . ASP A 1 112 ? -4.722 8.079 12.603 1.00 92.62 112 ASP A N 1
ATOM 903 C CA . ASP A 1 112 ? -5.113 9.154 11.687 1.00 92.62 112 ASP A CA 1
ATOM 904 C C . ASP A 1 112 ? -5.754 10.369 12.379 1.00 92.62 112 ASP A C 1
ATOM 906 O O . ASP A 1 112 ? -6.230 11.292 11.714 1.00 92.62 112 ASP A O 1
ATOM 910 N N . ILE A 1 113 ? -5.755 10.435 13.716 1.00 93.31 113 ILE A N 1
ATOM 911 C CA . ILE A 1 113 ? -6.392 11.549 14.447 1.00 93.31 113 ILE A CA 1
ATOM 912 C C . ILE A 1 113 ? -5.756 12.907 14.129 1.00 93.31 113 ILE A C 1
ATOM 914 O O . ILE A 1 113 ? -6.424 13.935 14.229 1.00 93.31 113 ILE A O 1
ATOM 918 N N . GLY A 1 114 ? -4.500 12.926 13.675 1.00 89.50 114 GLY A N 1
ATOM 919 C CA . GLY A 1 114 ? -3.820 14.117 13.174 1.00 89.50 114 GLY A CA 1
ATOM 920 C C . GLY A 1 114 ? -4.518 14.800 11.992 1.00 89.50 114 GLY A C 1
ATOM 921 O O . GLY A 1 114 ? -4.224 15.960 11.710 1.00 89.50 114 GLY A O 1
ATOM 922 N N . LYS A 1 115 ? -5.479 14.134 11.334 1.00 87.75 115 LYS A N 1
ATOM 923 C CA . LYS A 1 115 ? -6.322 14.713 10.274 1.00 87.75 115 LYS A CA 1
ATOM 924 C C . LYS A 1 115 ? -7.428 15.632 10.815 1.00 87.75 115 LYS A C 1
ATOM 926 O O . LYS A 1 115 ? -7.960 16.450 10.061 1.00 87.75 115 LYS A O 1
ATOM 931 N N . THR A 1 116 ? -7.758 15.545 12.107 1.00 89.31 116 THR A N 1
ATOM 932 C CA . THR A 1 116 ? -8.819 16.358 12.728 1.00 89.31 116 THR A CA 1
ATOM 933 C C . THR A 1 116 ? -8.514 17.864 12.651 1.00 89.31 116 THR A C 1
ATOM 935 O O . THR A 1 116 ? -7.383 18.280 12.921 1.00 89.31 116 THR A O 1
ATOM 938 N N . PRO A 1 117 ? -9.502 18.724 12.327 1.00 85.19 117 PRO A N 1
ATOM 939 C CA . PRO A 1 117 ? -9.298 20.173 12.259 1.00 85.19 117 PRO A CA 1
ATOM 940 C C . PRO A 1 117 ? -8.717 20.766 13.547 1.00 85.19 117 PRO A C 1
ATOM 942 O O . PRO A 1 117 ? -7.831 21.616 13.485 1.00 85.19 117 PRO A O 1
ATOM 945 N N . GLU A 1 118 ? -9.182 20.283 14.702 1.00 85.31 118 GLU A N 1
ATOM 946 C CA . GLU A 1 118 ? -8.751 20.730 16.030 1.00 85.31 118 GLU A CA 1
ATOM 947 C C . GLU A 1 118 ? -7.233 20.586 16.221 1.00 85.31 118 GLU A C 1
ATOM 949 O O . GLU A 1 118 ? -6.572 21.522 16.670 1.00 85.31 118 GLU A O 1
ATOM 954 N N . LEU A 1 119 ? -6.662 19.442 15.824 1.00 83.06 119 LEU A N 1
ATOM 955 C CA . LEU A 1 119 ? -5.228 19.174 15.966 1.00 83.06 119 LEU A CA 1
ATOM 956 C C . LEU A 1 119 ? -4.394 19.841 14.865 1.00 83.06 119 LEU A C 1
ATOM 958 O O . LEU A 1 119 ? -3.254 20.237 15.110 1.00 83.06 119 LEU A O 1
ATOM 962 N N . ARG A 1 120 ? -4.966 20.038 13.673 1.00 74.62 120 ARG A N 1
ATOM 963 C CA . ARG A 1 120 ? -4.294 20.729 12.561 1.00 74.62 120 ARG A CA 1
ATOM 964 C C . ARG A 1 120 ? -4.097 22.225 12.817 1.00 74.62 120 ARG A C 1
ATOM 966 O O . ARG A 1 120 ? -3.065 22.776 12.441 1.00 74.62 120 ARG A O 1
ATOM 973 N N . ILE A 1 121 ? -5.057 22.889 13.468 1.00 69.56 121 ILE A N 1
ATOM 974 C CA . ILE A 1 121 ? -4.984 24.334 13.769 1.00 69.56 121 ILE A CA 1
ATOM 975 C C . ILE A 1 121 ? -3.872 24.651 14.776 1.00 69.56 121 ILE A C 1
ATOM 977 O O . ILE A 1 121 ? -3.277 25.725 14.710 1.00 69.56 121 ILE A O 1
ATOM 981 N N . LEU A 1 122 ? -3.564 23.725 15.686 1.00 61.19 122 LEU A N 1
ATOM 982 C CA . LEU A 1 122 ? -2.524 23.911 16.701 1.00 61.19 122 LEU A CA 1
ATOM 983 C C . LEU A 1 122 ? -1.106 23.913 16.107 1.00 61.19 122 LEU A C 1
ATOM 985 O O . LEU A 1 122 ? -0.178 24.431 16.733 1.00 61.19 122 LEU A O 1
ATOM 989 N N . HIS A 1 123 ? -0.933 23.395 14.885 1.00 56.31 123 HIS A N 1
ATOM 990 C CA . HIS A 1 123 ? 0.367 23.271 14.224 1.00 56.31 123 HIS A CA 1
ATOM 991 C C . HIS A 1 123 ? 0.331 23.713 12.745 1.00 56.31 123 HIS A C 1
ATOM 993 O O . HIS A 1 123 ? 0.638 22.931 11.849 1.00 56.31 123 HIS A O 1
ATOM 999 N N . PRO A 1 124 ? 0.025 24.993 12.452 1.00 51.12 124 PRO A N 1
ATOM 1000 C CA . PRO A 1 124 ? -0.187 25.481 11.084 1.00 51.12 124 PRO A CA 1
ATOM 1001 C C . PRO A 1 124 ? 1.104 25.607 10.251 1.00 51.12 124 PRO A C 1
ATOM 1003 O O . PRO A 1 124 ? 1.054 25.980 9.079 1.00 51.12 124 PRO A O 1
ATOM 1006 N N . HIS A 1 125 ? 2.270 25.340 10.850 1.00 42.28 125 HIS A N 1
ATOM 1007 C CA . HIS A 1 125 ? 3.591 25.554 10.246 1.00 42.28 125 HIS A CA 1
ATOM 1008 C C . HIS A 1 125 ? 4.459 24.305 10.165 1.00 42.28 125 HIS A C 1
ATOM 1010 O O . HIS A 1 125 ? 5.569 24.377 9.635 1.00 42.28 125 HIS A O 1
ATOM 1016 N N . THR A 1 126 ? 3.984 23.168 10.662 1.00 46.00 126 THR A N 1
ATOM 1017 C CA . THR A 1 126 ? 4.689 21.923 10.430 1.00 46.00 126 THR A CA 1
ATOM 1018 C C . THR A 1 126 ? 4.164 21.308 9.145 1.00 46.00 126 THR A C 1
ATOM 1020 O O . THR A 1 126 ? 2.968 21.097 8.968 1.00 46.00 126 THR A O 1
ATOM 1023 N N . VAL A 1 127 ? 5.087 21.012 8.238 1.00 49.38 127 VAL A N 1
ATOM 1024 C CA . VAL A 1 127 ? 4.915 20.199 7.022 1.00 49.38 127 VAL A CA 1
ATOM 1025 C C . VAL A 1 127 ? 4.583 18.735 7.405 1.00 49.38 127 VAL A C 1
ATOM 1027 O O . VAL A 1 127 ? 4.921 17.800 6.692 1.00 49.38 127 VAL A O 1
ATOM 1030 N N . ASP A 1 128 ? 3.995 18.533 8.585 1.00 49.94 128 ASP A N 1
ATOM 1031 C CA . ASP A 1 128 ? 3.910 17.269 9.295 1.00 49.94 128 ASP A CA 1
ATOM 1032 C C . ASP A 1 128 ? 2.754 16.459 8.715 1.00 49.94 128 ASP A C 1
ATOM 1034 O O . ASP A 1 128 ? 1.578 16.754 8.939 1.00 49.94 128 ASP A O 1
ATOM 1038 N N . ASP A 1 129 ? 3.155 15.427 7.978 1.00 69.62 129 ASP A N 1
ATOM 1039 C CA . ASP A 1 129 ? 2.453 14.161 7.786 1.00 69.62 129 ASP A CA 1
ATOM 1040 C C . ASP A 1 129 ? 1.585 13.857 9.023 1.00 69.62 129 ASP A C 1
ATOM 1042 O O . ASP A 1 129 ? 2.061 13.951 10.165 1.00 69.62 129 ASP A O 1
ATOM 1046 N N . HIS A 1 130 ? 0.299 13.549 8.830 1.00 81.19 130 HIS A N 1
ATOM 1047 C CA . HIS A 1 130 ? -0.682 13.398 9.917 1.00 81.19 130 HIS A CA 1
ATOM 1048 C C . HIS A 1 130 ? -0.221 12.417 11.000 1.00 81.19 130 HIS A C 1
ATOM 1050 O O . HIS A 1 130 ? -0.601 12.584 12.159 1.00 81.19 130 HIS A O 1
ATOM 1056 N N . GLN A 1 131 ? 0.660 11.470 10.661 1.00 85.88 131 GLN A N 1
ATOM 1057 C CA . GLN A 1 131 ? 1.320 10.559 11.595 1.00 85.88 131 GLN A CA 1
ATOM 1058 C C . GLN A 1 131 ? 2.003 11.294 12.748 1.00 85.88 131 GLN A C 1
ATOM 1060 O O . GLN A 1 131 ? 1.839 10.898 13.897 1.00 85.88 131 GLN A O 1
ATOM 1065 N N . ILE A 1 132 ? 2.740 12.378 12.480 1.00 86.00 132 ILE A N 1
ATOM 1066 C CA . ILE A 1 132 ? 3.474 13.113 13.521 1.00 86.00 132 ILE A CA 1
ATOM 1067 C C . ILE A 1 132 ? 2.499 13.802 14.479 1.00 86.00 132 ILE A C 1
ATOM 1069 O O . ILE A 1 132 ? 2.682 13.761 15.698 1.00 86.00 132 ILE A O 1
ATOM 1073 N N . THR A 1 133 ? 1.429 14.392 13.945 1.00 88.25 133 THR A N 1
ATOM 1074 C CA . THR A 1 133 ? 0.378 15.024 14.758 1.00 88.25 133 THR A CA 1
ATOM 1075 C C . THR A 1 133 ? -0.368 13.981 15.598 1.00 88.25 133 THR A C 1
ATOM 1077 O O . THR A 1 133 ? -0.574 14.192 16.796 1.00 88.25 133 THR A O 1
ATOM 1080 N N . SER A 1 134 ? -0.695 12.821 15.017 1.00 91.69 134 SER A N 1
ATOM 1081 C CA . SER A 1 134 ? -1.272 11.679 15.736 1.00 91.69 134 SER A CA 1
ATOM 1082 C C . SER A 1 134 ? -0.355 11.184 16.859 1.00 91.69 134 SER A C 1
ATOM 1084 O O . SER A 1 134 ? -0.802 11.018 17.994 1.00 91.69 134 SER A O 1
ATOM 1086 N N . VAL A 1 135 ? 0.941 11.003 16.577 1.00 91.94 135 VAL A N 1
ATOM 1087 C CA . VAL A 1 135 ? 1.962 10.572 17.547 1.00 91.94 135 VAL A CA 1
ATOM 1088 C C . VAL A 1 135 ? 2.050 11.528 18.725 1.00 91.94 135 VAL A C 1
ATOM 1090 O O . VAL A 1 135 ? 2.044 11.073 19.867 1.00 91.94 135 VAL A O 1
ATOM 1093 N N . ARG A 1 136 ? 2.102 12.844 18.479 1.00 90.75 136 ARG A N 1
ATOM 1094 C CA . ARG A 1 136 ? 2.156 13.844 19.557 1.00 90.75 136 ARG A CA 1
ATOM 1095 C C . ARG A 1 136 ? 0.956 13.710 20.484 1.00 90.75 136 ARG A C 1
ATOM 1097 O O . ARG A 1 136 ? 1.135 13.593 21.695 1.00 90.75 136 ARG A O 1
ATOM 1104 N N . LYS A 1 137 ? -0.253 13.649 19.916 1.00 93.31 137 LYS A N 1
ATOM 1105 C CA . LYS A 1 137 ? -1.469 13.526 20.721 1.00 93.31 137 LYS A CA 1
ATOM 1106 C C . LYS A 1 137 ? -1.511 12.209 21.496 1.00 93.31 137 LYS A C 1
ATOM 1108 O O . LYS A 1 137 ? -1.856 12.203 22.674 1.00 93.31 137 LYS A O 1
ATOM 1113 N N . LEU A 1 138 ? -1.121 11.100 20.872 1.00 94.25 138 LEU A N 1
ATOM 1114 C CA . LEU A 1 138 ? -1.038 9.806 21.547 1.00 94.25 138 LEU A CA 1
ATOM 1115 C C . LEU A 1 138 ? -0.004 9.811 22.675 1.00 94.25 138 LEU A C 1
ATOM 1117 O O . LEU A 1 138 ? -0.273 9.259 23.736 1.00 94.25 138 LEU A O 1
ATOM 1121 N N . PHE A 1 139 ? 1.149 10.452 22.485 1.00 92.44 139 PHE A N 1
ATOM 1122 C CA . PHE A 1 139 ? 2.175 10.558 23.519 1.00 92.44 139 PHE A CA 1
ATOM 1123 C C . PHE A 1 139 ? 1.660 11.308 24.756 1.00 92.44 139 PHE A C 1
ATOM 1125 O O . PHE A 1 139 ? 1.901 10.867 25.878 1.00 92.44 139 PHE A O 1
ATOM 1132 N N . GLU A 1 140 ? 0.902 12.392 24.561 1.00 92.69 140 GLU A N 1
ATOM 1133 C CA . GLU A 1 140 ? 0.234 13.110 25.656 1.00 92.69 140 GLU A CA 1
ATOM 1134 C C . GLU A 1 140 ? -0.741 12.206 26.418 1.00 92.69 140 GLU A C 1
ATOM 1136 O O . GLU A 1 140 ? -0.667 12.119 27.644 1.00 92.69 140 GLU A O 1
ATOM 1141 N N . LEU A 1 141 ? -1.629 11.508 25.700 1.00 93.56 141 LEU A N 1
ATOM 1142 C CA . LEU A 1 141 ? -2.651 10.648 26.309 1.00 93.56 141 LEU A CA 1
ATOM 1143 C C . LEU A 1 141 ? -2.047 9.442 27.039 1.00 93.56 141 LEU A C 1
ATOM 1145 O O . LEU A 1 141 ? -2.558 9.014 28.070 1.00 93.56 141 LEU A O 1
ATOM 1149 N N . MET A 1 142 ? -0.947 8.903 26.516 1.00 92.19 142 MET A N 1
ATOM 1150 C CA . MET A 1 142 ? -0.269 7.722 27.052 1.00 92.19 142 MET A CA 1
ATOM 1151 C C . MET A 1 142 ? 0.771 8.047 28.134 1.00 92.19 142 MET A C 1
ATOM 1153 O O . MET A 1 142 ? 1.418 7.135 28.656 1.00 92.19 142 MET A O 1
ATOM 1157 N N . SER A 1 143 ? 0.966 9.323 28.479 1.00 90.38 143 SER A N 1
ATOM 1158 C CA . SER A 1 143 ? 1.979 9.739 29.450 1.00 90.38 143 SER A CA 1
ATOM 1159 C C . SER A 1 143 ? 1.771 9.057 30.808 1.00 90.38 143 SER A C 1
ATOM 1161 O O . SER A 1 143 ? 0.695 9.111 31.402 1.00 90.38 143 SER A O 1
ATOM 1163 N N . GLY A 1 144 ? 2.810 8.369 31.296 1.00 85.56 144 GLY A N 1
ATOM 1164 C CA . GLY A 1 144 ? 2.765 7.614 32.554 1.00 85.56 144 GLY A CA 1
ATOM 1165 C C . GLY A 1 144 ? 1.973 6.299 32.502 1.00 85.56 144 GLY A C 1
ATOM 1166 O O . GLY A 1 144 ? 1.733 5.703 33.552 1.00 85.56 144 GLY A O 1
ATOM 1167 N N . LYS A 1 145 ? 1.573 5.825 31.313 1.00 87.50 145 LYS A N 1
ATOM 1168 C CA . LYS A 1 145 ? 0.772 4.603 31.122 1.00 87.50 145 LYS A CA 1
ATOM 1169 C C . LYS A 1 145 ? 1.509 3.582 30.259 1.00 87.50 145 LYS A C 1
ATOM 1171 O O . LYS A 1 145 ? 2.201 3.952 29.313 1.00 87.50 145 LYS A O 1
ATOM 1176 N N . ALA A 1 146 ? 1.340 2.300 30.602 1.00 83.50 146 ALA A N 1
ATOM 1177 C CA . ALA A 1 146 ? 1.724 1.116 29.823 1.00 83.50 146 ALA A CA 1
ATOM 1178 C C . ALA A 1 146 ? 2.970 1.292 28.923 1.00 83.50 146 ALA A C 1
ATOM 1180 O O . ALA A 1 146 ? 2.888 1.118 27.712 1.00 83.50 146 ALA A O 1
ATOM 1181 N N . GLU A 1 147 ? 4.129 1.630 29.504 1.00 85.31 147 GLU A N 1
ATOM 1182 C CA . GLU A 1 147 ? 5.305 2.145 28.773 1.00 85.31 147 GLU A CA 1
ATOM 1183 C C . GLU A 1 147 ? 5.700 1.326 27.526 1.00 85.31 147 GLU A C 1
ATOM 1185 O O . GLU A 1 147 ? 6.008 1.894 26.477 1.00 85.31 147 GLU A O 1
ATOM 1190 N N . ILE A 1 148 ? 5.671 -0.009 27.617 1.00 83.38 148 ILE A N 1
ATOM 1191 C CA . ILE A 1 148 ? 6.001 -0.906 26.496 1.00 83.38 148 ILE A CA 1
ATOM 1192 C C . ILE A 1 148 ? 4.976 -0.788 25.361 1.00 83.38 148 ILE A C 1
ATOM 1194 O O . ILE A 1 148 ? 5.370 -0.656 24.200 1.00 83.38 148 ILE A O 1
ATOM 1198 N N . LEU A 1 149 ? 3.682 -0.819 25.695 1.00 87.88 149 LEU A N 1
ATOM 1199 C CA . LEU A 1 149 ? 2.591 -0.621 24.740 1.00 87.88 149 LEU A CA 1
ATOM 1200 C C . LEU A 1 149 ? 2.743 0.748 24.082 1.00 87.88 149 LEU A C 1
ATOM 1202 O O . LEU A 1 149 ? 2.750 0.834 22.857 1.00 87.88 149 LEU A O 1
ATOM 1206 N N . SER A 1 150 ? 2.936 1.796 24.886 1.00 84.00 150 SER A N 1
ATOM 1207 C CA . SER A 1 150 ? 3.081 3.177 24.424 1.00 84.00 150 SER A CA 1
ATOM 1208 C C . SER A 1 150 ? 4.187 3.293 23.382 1.00 84.00 150 SER A C 1
ATOM 1210 O O . SER A 1 150 ? 3.939 3.768 22.279 1.00 84.00 150 SER A O 1
ATOM 1212 N N . LYS A 1 151 ? 5.388 2.770 23.661 1.00 88.81 151 LYS A N 1
ATOM 1213 C CA . LYS A 1 151 ? 6.505 2.806 22.701 1.00 88.81 151 LYS A CA 1
ATOM 1214 C C . LYS A 1 151 ? 6.167 2.108 21.382 1.00 88.81 151 LYS A C 1
ATOM 1216 O O . LYS A 1 151 ? 6.477 2.637 20.320 1.00 88.81 151 LYS A O 1
ATOM 1221 N N . ARG A 1 152 ? 5.531 0.935 21.429 1.00 90.56 152 ARG A N 1
ATOM 1222 C CA . ARG A 1 152 ? 5.215 0.149 20.224 1.00 90.56 152 ARG A CA 1
ATOM 1223 C C . ARG A 1 152 ? 4.094 0.763 19.393 1.00 90.56 152 ARG A C 1
ATOM 1225 O O . ARG A 1 152 ? 4.219 0.821 18.175 1.00 90.56 152 ARG A O 1
ATOM 1232 N N . VAL A 1 153 ? 3.038 1.256 20.037 1.00 92.81 153 VAL A N 1
ATOM 1233 C CA . VAL A 1 153 ? 1.939 1.954 19.358 1.00 92.81 153 VAL A CA 1
ATOM 1234 C C . VAL A 1 153 ? 2.440 3.242 18.710 1.00 92.81 153 VAL A C 1
ATOM 1236 O O . VAL A 1 153 ? 2.119 3.490 17.552 1.00 92.81 153 VAL A O 1
ATOM 1239 N N . ILE A 1 154 ? 3.273 4.021 19.408 1.00 92.31 154 ILE A N 1
ATOM 1240 C CA . ILE A 1 154 ? 3.852 5.252 18.857 1.00 92.31 154 ILE A CA 1
ATOM 1241 C C . ILE A 1 154 ? 4.696 4.957 17.615 1.00 92.31 154 ILE A C 1
ATOM 1243 O O . ILE A 1 154 ? 4.478 5.591 16.589 1.00 92.31 154 ILE A O 1
ATOM 1247 N N . VAL A 1 155 ? 5.581 3.953 17.661 1.00 91.88 155 VAL A N 1
ATOM 1248 C CA . VAL A 1 155 ? 6.379 3.554 16.487 1.00 91.88 155 VAL A CA 1
ATOM 1249 C C . VAL A 1 155 ? 5.483 3.132 15.321 1.00 91.88 155 VAL A C 1
ATOM 1251 O O . VAL A 1 155 ? 5.728 3.552 14.190 1.00 91.88 155 VAL A O 1
ATOM 1254 N N . ALA A 1 156 ? 4.438 2.343 15.585 1.00 93.56 156 ALA A N 1
ATOM 1255 C CA . ALA A 1 156 ? 3.522 1.896 14.542 1.00 93.56 156 ALA A CA 1
ATOM 1256 C C . ALA A 1 156 ? 2.765 3.056 13.893 1.00 93.56 156 ALA A C 1
ATOM 1258 O O . ALA A 1 156 ? 2.695 3.121 12.668 1.00 93.56 156 ALA A O 1
ATOM 1259 N N . VAL A 1 157 ? 2.250 3.993 14.693 1.00 93.75 157 VAL A N 1
ATOM 1260 C CA . VAL A 1 157 ? 1.541 5.173 14.184 1.00 93.75 157 VAL A CA 1
ATOM 1261 C C . VAL A 1 157 ? 2.491 6.133 13.474 1.00 93.75 157 VAL A C 1
ATOM 1263 O O . VAL A 1 157 ? 2.135 6.660 12.432 1.00 93.75 157 VAL A O 1
ATOM 1266 N N . GLU A 1 158 ? 3.716 6.328 13.948 1.00 90.50 158 GLU A N 1
ATOM 1267 C CA . GLU A 1 158 ? 4.688 7.188 13.266 1.00 90.50 158 GLU A CA 1
ATOM 1268 C C . GLU A 1 158 ? 5.029 6.666 11.860 1.00 90.50 158 GLU A C 1
ATOM 1270 O O . GLU A 1 158 ? 5.114 7.431 10.899 1.00 90.50 158 GLU A O 1
ATOM 1275 N N . HIS A 1 159 ? 5.174 5.345 11.716 1.00 88.50 159 HIS A N 1
ATOM 1276 C CA . HIS A 1 159 ? 5.726 4.733 10.509 1.00 88.50 159 HIS A CA 1
ATOM 1277 C C . HIS A 1 159 ? 4.698 3.999 9.631 1.00 88.50 159 HIS A C 1
ATOM 1279 O O . HIS A 1 159 ? 5.085 3.219 8.749 1.00 88.50 159 HIS A O 1
ATOM 1285 N N . HIS A 1 160 ? 3.393 4.230 9.819 1.00 85.50 160 HIS A N 1
ATOM 1286 C CA . HIS A 1 160 ? 2.366 3.511 9.054 1.00 85.50 160 HIS A CA 1
ATOM 1287 C C . HIS A 1 160 ? 2.301 3.895 7.560 1.00 85.50 160 HIS A C 1
ATOM 1289 O O . HIS A 1 160 ? 1.788 3.114 6.766 1.00 85.50 160 HIS A O 1
ATOM 1295 N N . HIS A 1 161 ? 2.922 5.000 7.130 1.00 78.81 161 HIS A N 1
ATOM 1296 C CA . HIS A 1 161 ? 3.152 5.300 5.700 1.00 78.81 161 HIS A CA 1
ATOM 1297 C C . HIS A 1 161 ? 4.566 4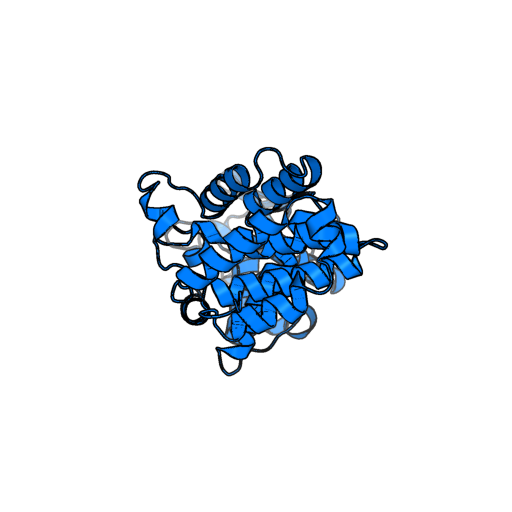.962 5.220 1.00 78.81 161 HIS A C 1
ATOM 1299 O O . HIS A 1 161 ? 4.812 4.857 4.018 1.00 78.81 161 HIS A O 1
ATOM 1305 N N . THR A 1 162 ? 5.515 4.791 6.141 1.00 77.38 162 THR A N 1
ATOM 1306 C CA . THR A 1 162 ? 6.928 4.610 5.804 1.00 77.38 162 THR A CA 1
ATOM 1307 C C . THR A 1 162 ? 7.154 3.259 5.151 1.00 77.38 162 THR A C 1
ATOM 1309 O O . THR A 1 162 ? 6.810 2.224 5.716 1.00 77.38 162 THR A O 1
ATOM 1312 N N . PHE A 1 163 ? 7.789 3.224 3.986 1.00 64.88 163 PHE A N 1
ATOM 1313 C CA . PHE A 1 163 ? 8.124 1.962 3.333 1.00 64.88 163 PHE A CA 1
ATOM 1314 C C . PHE A 1 163 ? 9.054 1.084 4.201 1.00 64.88 163 PHE A C 1
ATOM 1316 O O . PHE A 1 163 ? 10.058 1.561 4.720 1.00 64.88 163 PHE A O 1
ATOM 1323 N N . SER A 1 164 ? 8.761 -0.223 4.281 1.00 61.06 164 SER A N 1
ATOM 1324 C CA . SER A 1 164 ? 9.673 -1.263 4.801 1.00 61.06 164 SER A CA 1
ATOM 1325 C C . SER A 1 164 ? 10.159 -1.077 6.249 1.00 61.06 164 SER A C 1
ATOM 1327 O O . SER A 1 164 ? 11.360 -1.107 6.519 1.00 61.06 164 SER A O 1
ATOM 1329 N N . VAL A 1 165 ? 9.224 -0.958 7.190 1.00 69.69 165 VAL A N 1
ATOM 1330 C CA . VAL A 1 165 ? 9.531 -1.037 8.626 1.00 69.69 165 VAL A CA 1
ATOM 1331 C C . VAL A 1 165 ? 9.588 -2.509 9.030 1.00 69.69 165 VAL A C 1
ATOM 1333 O O . VAL A 1 165 ? 8.610 -3.237 8.853 1.00 69.69 165 VAL A O 1
ATOM 1336 N N . ASP A 1 166 ? 10.718 -2.948 9.581 1.00 79.00 166 ASP A N 1
ATOM 1337 C CA . ASP A 1 166 ? 10.874 -4.298 10.140 1.00 79.00 166 ASP A CA 1
ATOM 1338 C C . ASP A 1 166 ? 10.295 -4.371 11.565 1.00 79.00 166 ASP A C 1
ATOM 1340 O O . ASP A 1 166 ? 10.977 -4.663 12.544 1.00 79.00 166 ASP A O 1
ATOM 1344 N N . ASP A 1 167 ? 9.017 -4.008 11.689 1.00 88.44 167 ASP A N 1
ATOM 1345 C CA . ASP A 1 167 ? 8.248 -4.101 12.926 1.00 88.44 167 ASP A CA 1
ATOM 1346 C C . ASP A 1 167 ? 6.923 -4.827 12.637 1.00 88.44 167 ASP A C 1
ATOM 1348 O O . ASP A 1 167 ? 6.101 -4.325 11.859 1.00 88.44 167 ASP A O 1
ATOM 1352 N N . PRO A 1 168 ? 6.695 -6.016 13.230 1.00 90.94 168 PRO A N 1
ATOM 1353 C CA . PRO A 1 168 ? 5.505 -6.815 12.954 1.00 90.94 168 PRO A CA 1
ATOM 1354 C C . PRO A 1 168 ? 4.199 -6.053 13.189 1.00 90.94 168 PRO A C 1
ATOM 1356 O O . PRO A 1 168 ? 3.301 -6.115 12.355 1.00 90.94 168 PRO A O 1
ATOM 1359 N N . PHE A 1 169 ? 4.107 -5.281 14.274 1.00 93.50 169 PHE A N 1
ATOM 1360 C CA . PHE A 1 169 ? 2.877 -4.580 14.637 1.00 93.50 169 PHE A CA 1
ATOM 1361 C C . PHE A 1 169 ? 2.574 -3.406 13.693 1.00 93.50 169 PHE A C 1
ATOM 1363 O O . PHE A 1 169 ? 1.434 -3.233 13.268 1.00 93.50 169 PHE A O 1
ATOM 1370 N N . THR A 1 170 ? 3.597 -2.663 13.269 1.00 93.81 170 THR A N 1
ATOM 1371 C CA . THR A 1 170 ? 3.485 -1.627 12.229 1.00 93.81 170 THR A CA 1
ATOM 1372 C C . THR A 1 170 ? 2.963 -2.214 10.917 1.00 93.81 170 THR A C 1
ATOM 1374 O O . THR A 1 170 ? 2.088 -1.635 10.272 1.00 93.81 170 THR A O 1
ATOM 1377 N N . ASN A 1 171 ? 3.455 -3.393 10.523 1.00 91.81 171 ASN A N 1
ATOM 1378 C CA . ASN A 1 171 ? 2.985 -4.074 9.315 1.00 91.81 171 ASN A CA 1
ATOM 1379 C C . ASN A 1 171 ? 1.542 -4.586 9.454 1.00 91.81 171 ASN A C 1
ATOM 1381 O O . ASN A 1 171 ? 0.790 -4.553 8.480 1.00 91.81 171 ASN A O 1
ATOM 1385 N N . MET A 1 172 ? 1.123 -4.994 10.655 1.00 95.44 172 MET A N 1
ATOM 1386 C CA . MET A 1 172 ? -0.275 -5.343 10.935 1.00 95.44 172 MET A CA 1
ATOM 1387 C C . MET A 1 172 ? -1.192 -4.121 10.831 1.00 95.44 172 MET A C 1
ATOM 1389 O O . MET A 1 172 ? -2.240 -4.217 10.197 1.00 95.44 172 MET A O 1
ATOM 1393 N N . LEU A 1 173 ? -0.788 -2.964 11.374 1.00 96.38 173 LEU A N 1
ATOM 1394 C CA . LEU A 1 173 ? -1.541 -1.710 11.243 1.00 96.38 173 LEU A CA 1
ATOM 1395 C C . LEU A 1 173 ? -1.707 -1.312 9.770 1.00 96.38 173 LEU A C 1
ATOM 1397 O O . LEU A 1 173 ? -2.820 -1.033 9.340 1.00 96.38 173 LEU A O 1
ATOM 1401 N N . LYS A 1 174 ? -0.637 -1.384 8.969 1.00 93.06 174 LYS A N 1
ATOM 1402 C CA . LYS A 1 174 ? -0.708 -1.141 7.516 1.00 93.06 174 LYS A CA 1
ATOM 1403 C C . LYS A 1 174 ? -1.652 -2.091 6.799 1.00 93.06 174 LYS A C 1
ATOM 1405 O O . LYS A 1 174 ? -2.419 -1.677 5.938 1.00 93.06 174 LYS A O 1
ATOM 1410 N N . LYS A 1 175 ? -1.603 -3.379 7.141 1.00 93.19 175 LYS A N 1
ATOM 1411 C CA . LYS A 1 175 ? -2.492 -4.381 6.549 1.00 93.19 175 LYS A CA 1
ATOM 1412 C C . LYS A 1 175 ? -3.955 -4.107 6.908 1.00 93.19 175 LYS A C 1
ATOM 1414 O O . LYS A 1 175 ? -4.818 -4.234 6.042 1.00 93.19 175 LYS A O 1
ATOM 1419 N N . ALA A 1 176 ? -4.222 -3.698 8.147 1.00 97.00 176 ALA A N 1
ATOM 1420 C CA . ALA A 1 176 ? -5.549 -3.301 8.603 1.00 97.00 176 ALA A CA 1
ATOM 1421 C C . ALA A 1 176 ? -6.057 -2.034 7.890 1.00 97.00 176 ALA A C 1
ATOM 1423 O O . ALA A 1 176 ? -7.194 -2.036 7.418 1.00 97.00 176 ALA A O 1
ATOM 1424 N N . ASP A 1 177 ? -5.211 -1.007 7.738 1.00 95.56 177 ASP A N 1
ATOM 1425 C CA . ASP A 1 177 ? -5.495 0.195 6.937 1.00 95.56 177 ASP A CA 1
ATOM 1426 C C . ASP A 1 177 ? -5.823 -0.171 5.484 1.00 95.56 177 ASP A C 1
ATOM 1428 O O . ASP A 1 177 ? -6.905 0.132 4.980 1.00 95.56 177 ASP A O 1
ATOM 1432 N N . HIS A 1 178 ? -4.956 -0.945 4.827 1.00 93.94 178 HIS A N 1
ATOM 1433 C CA . HIS A 1 178 ? -5.174 -1.371 3.446 1.00 93.94 178 HIS A CA 1
ATOM 1434 C C . HIS A 1 178 ? -6.480 -2.150 3.270 1.00 93.94 178 HIS A C 1
ATOM 1436 O O . HIS A 1 178 ? -7.207 -1.937 2.297 1.00 93.94 178 HIS A O 1
ATOM 1442 N N . ARG A 1 179 ? -6.804 -3.035 4.218 1.00 95.56 179 ARG A N 1
ATOM 1443 C CA . ARG A 1 179 ? -8.060 -3.786 4.202 1.00 95.56 179 ARG A CA 1
ATOM 1444 C C . ARG A 1 179 ? -9.267 -2.870 4.393 1.00 95.56 179 ARG A C 1
ATOM 1446 O O . ARG A 1 179 ? -10.248 -3.035 3.671 1.00 95.56 179 ARG A O 1
ATOM 1453 N N . ALA A 1 180 ? -9.191 -1.885 5.290 1.00 96.94 180 ALA A N 1
ATOM 1454 C CA . ALA A 1 180 ? -10.237 -0.875 5.439 1.00 96.94 180 ALA A CA 1
ATOM 1455 C C . ALA A 1 180 ? -10.460 -0.108 4.133 1.00 96.94 180 ALA A C 1
ATOM 1457 O O . ALA A 1 180 ? -11.584 -0.084 3.632 1.00 96.94 180 ALA A O 1
ATOM 1458 N N . ARG A 1 181 ? -9.389 0.398 3.510 1.00 95.00 181 ARG A N 1
ATOM 1459 C CA . ARG A 1 181 ? -9.470 1.116 2.230 1.00 95.00 181 ARG A CA 1
ATOM 1460 C C . ARG A 1 181 ? -10.029 0.257 1.098 1.00 95.00 181 ARG A C 1
ATOM 1462 O O . ARG A 1 181 ? -10.848 0.739 0.317 1.00 95.00 181 ARG A O 1
ATOM 1469 N N . ASN A 1 182 ? -9.635 -1.013 1.000 1.00 94.94 182 ASN A N 1
ATOM 1470 C CA . ASN A 1 182 ? -10.185 -1.920 -0.009 1.00 94.94 182 ASN A CA 1
ATOM 1471 C C . ASN A 1 182 ? -11.706 -2.071 0.148 1.00 94.94 182 ASN A C 1
ATOM 1473 O O . ASN A 1 182 ? -12.448 -1.907 -0.820 1.00 94.94 182 ASN A O 1
ATOM 1477 N N . GLN A 1 183 ? -12.175 -2.326 1.371 1.00 95.88 183 GLN A N 1
ATOM 1478 C CA . GLN A 1 183 ? -13.600 -2.514 1.659 1.00 95.88 183 GLN A CA 1
ATOM 1479 C C . GLN A 1 183 ? -14.404 -1.219 1.466 1.00 95.88 183 GLN A C 1
ATOM 1481 O O . GLN A 1 183 ? -15.512 -1.249 0.932 1.00 95.88 183 GLN A O 1
ATOM 1486 N N . GLU A 1 184 ? -13.833 -0.069 1.828 1.00 95.88 184 GLU A N 1
ATOM 1487 C CA . GLU A 1 184 ? -14.405 1.254 1.556 1.00 95.88 184 GLU A CA 1
ATOM 1488 C C . GLU A 1 184 ? -14.612 1.488 0.055 1.00 95.88 184 GLU A C 1
ATOM 1490 O O . GLU A 1 184 ? -15.699 1.896 -0.359 1.00 95.88 184 GLU A O 1
ATOM 1495 N N . LEU A 1 185 ? -13.611 1.175 -0.777 1.00 94.25 185 LEU A N 1
ATOM 1496 C CA . LEU A 1 185 ? -13.731 1.313 -2.230 1.00 94.25 185 LEU A CA 1
ATOM 1497 C C . LEU A 1 185 ? -14.799 0.400 -2.821 1.00 94.25 185 LEU A C 1
ATOM 1499 O O . LEU A 1 185 ? -15.611 0.869 -3.618 1.00 94.25 185 LEU A O 1
ATOM 1503 N N . VAL A 1 186 ? -14.809 -0.877 -2.430 1.00 94.94 186 VAL A N 1
ATOM 1504 C CA . VAL A 1 186 ? -15.811 -1.851 -2.892 1.00 94.94 186 VAL A CA 1
ATOM 1505 C C . VAL A 1 186 ? -17.219 -1.393 -2.513 1.00 94.94 186 VAL A C 1
ATOM 1507 O O . VAL A 1 186 ? -18.143 -1.478 -3.321 1.00 94.94 186 VAL A O 1
ATOM 1510 N N . ARG A 1 187 ? -17.388 -0.848 -1.303 1.00 94.75 187 ARG A N 1
ATOM 1511 C CA . ARG A 1 187 ? -18.680 -0.357 -0.815 1.00 94.75 187 ARG A CA 1
ATOM 1512 C C . ARG A 1 187 ? -19.152 0.906 -1.538 1.00 94.75 187 ARG A C 1
ATOM 1514 O O . ARG A 1 187 ? -20.342 1.024 -1.823 1.00 94.75 187 ARG A O 1
ATOM 1521 N N . LEU A 1 188 ? -18.260 1.867 -1.781 1.00 92.56 188 LEU A N 1
ATOM 1522 C CA . LEU A 1 188 ? -18.636 3.204 -2.257 1.00 92.56 188 LEU A CA 1
ATOM 1523 C C . LEU A 1 188 ? -18.608 3.353 -3.779 1.00 92.56 188 LEU A C 1
ATOM 1525 O O . LEU A 1 188 ? -19.345 4.170 -4.332 1.00 92.56 188 LEU A O 1
ATOM 1529 N N . ARG A 1 189 ? -17.776 2.583 -4.485 1.00 89.19 189 ARG A N 1
ATOM 1530 C CA . ARG A 1 189 ? -17.603 2.719 -5.933 1.00 89.19 189 ARG A CA 1
ATOM 1531 C C . ARG A 1 189 ? -18.159 1.506 -6.658 1.00 89.19 189 ARG A C 1
ATOM 1533 O O . ARG A 1 189 ? -17.527 0.460 -6.741 1.00 89.19 189 ARG A O 1
ATOM 1540 N N . LYS A 1 190 ? -19.337 1.673 -7.262 1.00 87.81 190 LYS A N 1
ATOM 1541 C CA . LYS A 1 190 ? -19.980 0.623 -8.061 1.00 87.81 190 LYS A CA 1
ATOM 1542 C C . LYS A 1 190 ? -19.015 0.057 -9.113 1.00 87.81 190 LYS A C 1
ATOM 1544 O O . LYS A 1 190 ? -18.419 0.814 -9.878 1.00 87.81 190 LYS A O 1
ATOM 1549 N N . GLY A 1 191 ? -18.916 -1.270 -9.159 1.00 86.12 191 GLY A N 1
ATOM 1550 C CA . GLY A 1 191 ? -18.032 -2.002 -10.068 1.00 86.12 191 GLY A CA 1
ATOM 1551 C C . GLY A 1 191 ? -16.655 -2.309 -9.482 1.00 86.12 191 GLY A C 1
ATOM 1552 O O . GLY A 1 191 ? -15.977 -3.171 -10.028 1.00 86.12 191 GLY A O 1
ATOM 1553 N N . PHE A 1 192 ? -16.262 -1.676 -8.366 1.00 91.81 192 PHE A N 1
ATOM 1554 C CA . PHE A 1 192 ? -15.044 -2.081 -7.675 1.00 91.81 192 PHE A CA 1
ATOM 1555 C C . PHE A 1 192 ? -15.227 -3.420 -6.962 1.00 91.81 192 PHE A C 1
ATOM 1557 O O . PHE A 1 192 ? -16.231 -3.636 -6.285 1.00 91.81 192 PHE A O 1
ATOM 1564 N N . GLN A 1 193 ? -14.236 -4.297 -7.096 1.00 93.12 193 GLN A N 1
ATOM 1565 C CA . GLN A 1 193 ? -14.189 -5.591 -6.417 1.00 93.12 193 GLN A CA 1
ATOM 1566 C C . GLN A 1 193 ? -12.846 -5.789 -5.723 1.00 93.12 193 GLN A C 1
ATOM 1568 O O . GLN A 1 193 ? -11.817 -5.312 -6.200 1.00 93.12 193 GLN A O 1
ATOM 1573 N N . GLU A 1 194 ? -12.849 -6.498 -4.599 1.00 90.50 194 GLU A N 1
ATOM 1574 C CA . GLU A 1 194 ? -11.608 -6.949 -3.978 1.00 90.50 194 GLU A CA 1
ATOM 1575 C C . GLU A 1 194 ? -10.943 -7.993 -4.881 1.00 90.50 194 GLU A C 1
ATOM 1577 O O . GLU A 1 194 ? -11.613 -8.843 -5.470 1.00 90.50 194 GLU A O 1
ATOM 1582 N N . GLY A 1 195 ? -9.622 -7.928 -5.009 1.00 87.56 195 GLY A N 1
ATOM 1583 C CA . GLY A 1 195 ? -8.882 -8.887 -5.813 1.00 87.56 195 GLY A CA 1
ATOM 1584 C C . GLY A 1 195 ? -7.426 -8.937 -5.398 1.00 87.56 195 GLY A C 1
ATOM 1585 O O . GLY A 1 195 ? -6.824 -7.910 -5.092 1.00 87.56 195 GLY A O 1
ATOM 1586 N N . ARG A 1 196 ? -6.848 -10.138 -5.402 1.00 89.75 196 ARG A N 1
ATOM 1587 C CA . ARG A 1 196 ? -5.402 -10.302 -5.236 1.00 89.75 196 ARG A CA 1
ATOM 1588 C C . ARG A 1 196 ? -4.750 -10.148 -6.596 1.00 89.75 196 ARG A C 1
ATOM 1590 O O . ARG A 1 196 ? -5.328 -10.568 -7.594 1.00 89.75 196 ARG A O 1
ATOM 1597 N N . PHE A 1 197 ? -3.518 -9.650 -6.624 1.00 94.25 197 PHE A N 1
ATOM 1598 C CA . PHE A 1 197 ? -2.729 -9.492 -7.848 1.00 94.25 197 PHE A CA 1
ATOM 1599 C C . PHE A 1 197 ? -2.862 -10.653 -8.851 1.00 94.25 197 PHE A C 1
ATOM 1601 O O . PHE A 1 197 ? -3.146 -10.426 -10.022 1.00 94.25 197 PHE A O 1
ATOM 1608 N N . ILE A 1 198 ? -2.724 -11.897 -8.382 1.00 93.81 198 ILE A N 1
ATOM 1609 C CA . ILE A 1 198 ? -2.808 -13.106 -9.217 1.00 93.81 198 ILE A CA 1
ATOM 1610 C C . ILE A 1 198 ? -4.174 -13.310 -9.890 1.00 93.81 198 ILE A C 1
ATOM 1612 O O . ILE A 1 198 ? -4.245 -13.924 -10.949 1.00 93.81 198 ILE A O 1
ATOM 1616 N N . ASP A 1 199 ? -5.248 -12.802 -9.288 1.00 93.31 199 ASP A N 1
ATOM 1617 C CA . ASP A 1 199 ? -6.614 -13.004 -9.767 1.00 93.31 199 ASP A CA 1
ATOM 1618 C C . ASP A 1 199 ? -6.972 -12.014 -10.887 1.00 93.31 199 ASP A C 1
ATOM 1620 O O . ASP A 1 199 ? -7.810 -12.313 -11.736 1.00 93.31 199 ASP A O 1
ATOM 1624 N N . TRP A 1 200 ? -6.351 -10.828 -10.905 1.00 95.31 200 TRP A N 1
ATOM 1625 C CA . TRP A 1 200 ? -6.701 -9.763 -11.850 1.00 95.31 200 TRP A CA 1
ATOM 1626 C C . TRP A 1 200 ? -5.585 -9.382 -12.823 1.00 95.31 200 TRP A C 1
ATOM 1628 O O . TRP A 1 200 ? -5.879 -8.779 -13.859 1.00 95.31 200 TRP A O 1
ATOM 1638 N N . PHE A 1 201 ? -4.321 -9.691 -12.540 1.00 97.38 201 PHE A N 1
ATOM 1639 C CA . PHE A 1 201 ? -3.219 -9.343 -13.430 1.00 97.38 201 PHE A CA 1
ATOM 1640 C C . PHE A 1 201 ? -3.235 -10.198 -14.701 1.00 97.38 201 PHE A C 1
ATOM 1642 O O . PHE A 1 201 ? -3.297 -11.423 -14.650 1.00 97.38 201 PHE A O 1
ATOM 1649 N N . GLU A 1 202 ? -3.125 -9.549 -15.860 1.00 95.12 202 GLU A N 1
ATOM 1650 C CA . GLU A 1 202 ? -3.039 -10.234 -17.153 1.00 95.12 202 GLU A CA 1
ATOM 1651 C C . GLU A 1 202 ? -1.780 -9.807 -17.898 1.00 95.12 202 GLU A C 1
ATOM 1653 O O . GLU A 1 202 ? -1.675 -8.659 -18.344 1.00 95.12 202 GLU A O 1
ATOM 1658 N N . SER A 1 203 ? -0.852 -10.749 -18.090 1.00 94.44 203 SER A N 1
ATOM 1659 C CA . SER A 1 203 ? 0.429 -10.484 -18.753 1.00 94.44 203 SER A CA 1
ATOM 1660 C C . SER A 1 203 ? 0.261 -9.968 -20.179 1.00 94.44 203 SER A C 1
ATOM 1662 O O . SER A 1 203 ? 0.920 -9.001 -20.536 1.00 94.44 203 SER A O 1
ATOM 1664 N N . TYR A 1 204 ? -0.637 -10.546 -20.986 1.00 93.69 204 TYR A N 1
ATOM 1665 C CA . TYR A 1 204 ? -0.864 -10.084 -22.363 1.00 93.69 204 TYR A CA 1
ATOM 1666 C C . TYR A 1 204 ? -1.319 -8.624 -22.416 1.00 93.69 204 TYR A C 1
ATOM 1668 O O . TYR A 1 204 ? -0.751 -7.828 -23.158 1.00 93.69 204 TYR A O 1
ATOM 1676 N N . HIS A 1 205 ? -2.292 -8.245 -21.587 1.00 94.75 205 HIS A N 1
ATOM 1677 C CA . HIS A 1 205 ? -2.752 -6.860 -21.514 1.00 94.75 205 HIS A CA 1
ATOM 1678 C C . HIS A 1 205 ? -1.649 -5.918 -21.007 1.00 94.75 205 HIS A C 1
ATOM 1680 O O . HIS A 1 205 ? -1.491 -4.810 -21.522 1.00 94.75 205 HIS A O 1
ATOM 1686 N N . PHE A 1 206 ? -0.843 -6.365 -20.040 1.00 95.94 206 PHE A N 1
ATOM 1687 C CA . PHE A 1 206 ? 0.332 -5.630 -19.579 1.00 95.94 206 PHE A CA 1
ATOM 1688 C C . PHE A 1 206 ? 1.356 -5.407 -20.711 1.00 95.94 206 PHE A C 1
ATOM 1690 O O . PHE A 1 206 ? 1.769 -4.270 -20.938 1.00 95.94 206 PHE A O 1
ATOM 1697 N N . PHE A 1 207 ? 1.721 -6.450 -21.464 1.00 95.62 207 PHE A N 1
ATOM 1698 C CA . PHE A 1 207 ? 2.675 -6.337 -22.571 1.00 95.62 207 PHE A CA 1
ATOM 1699 C C . PHE A 1 207 ? 2.134 -5.458 -23.711 1.00 95.62 207 PHE A C 1
ATOM 1701 O O . PHE A 1 207 ? 2.845 -4.572 -24.181 1.00 95.62 207 PHE A O 1
ATOM 1708 N N . ASN A 1 208 ? 0.856 -5.593 -24.071 1.00 94.81 208 ASN A N 1
ATOM 1709 C CA . ASN A 1 208 ? 0.207 -4.705 -25.043 1.00 94.81 208 ASN A CA 1
ATOM 1710 C C . ASN A 1 208 ? 0.215 -3.238 -24.582 1.00 94.81 208 ASN A C 1
ATOM 1712 O O . ASN A 1 208 ? 0.370 -2.329 -25.392 1.00 94.81 208 ASN A O 1
ATOM 1716 N N . SER A 1 209 ? 0.073 -2.993 -23.275 1.00 95.38 209 SER A N 1
ATOM 1717 C CA . SER A 1 209 ? 0.078 -1.637 -22.714 1.00 95.38 209 SER A CA 1
ATOM 1718 C C . SER A 1 209 ? 1.462 -0.989 -22.734 1.00 95.38 209 SER A C 1
ATOM 1720 O O . SER A 1 209 ? 1.555 0.226 -22.912 1.00 95.38 209 SER A O 1
ATOM 1722 N N . ILE A 1 210 ? 2.539 -1.765 -22.552 1.00 95.81 210 ILE A N 1
ATOM 1723 C CA . ILE A 1 210 ? 3.899 -1.209 -22.598 1.00 95.81 210 ILE A CA 1
ATOM 1724 C C . ILE A 1 210 ? 4.428 -1.036 -24.018 1.00 95.81 210 ILE A C 1
ATOM 1726 O O . ILE A 1 210 ? 5.304 -0.198 -24.229 1.00 95.81 210 ILE A O 1
ATOM 1730 N N . GLU A 1 211 ? 3.934 -1.823 -24.976 1.00 95.81 211 GLU A N 1
ATOM 1731 C CA . GLU A 1 211 ? 4.482 -1.902 -26.329 1.00 95.81 211 GLU A CA 1
ATOM 1732 C C . GLU A 1 211 ? 4.666 -0.537 -27.018 1.00 95.81 211 GLU A C 1
ATOM 1734 O O . GLU A 1 211 ? 5.766 -0.305 -27.537 1.00 95.81 211 GLU A O 1
ATOM 1739 N N . PRO A 1 212 ? 3.690 0.398 -26.989 1.00 94.75 212 PRO A N 1
ATOM 1740 C CA . PRO A 1 212 ? 3.809 1.684 -27.683 1.00 94.75 212 PRO A CA 1
ATOM 1741 C C . PRO A 1 212 ? 4.926 2.585 -27.138 1.00 94.75 212 PRO A C 1
ATOM 1743 O O . PRO A 1 212 ? 5.381 3.501 -27.816 1.00 94.75 212 PRO A O 1
ATOM 1746 N N . GLU A 1 213 ? 5.377 2.338 -25.909 1.00 95.44 213 GLU A N 1
ATOM 1747 C CA . GLU A 1 213 ? 6.377 3.149 -25.206 1.00 95.44 213 GLU A CA 1
ATOM 1748 C C . GLU A 1 213 ? 7.798 2.576 -25.341 1.00 95.44 213 GLU A C 1
ATOM 1750 O O . GLU A 1 213 ? 8.780 3.206 -24.931 1.00 95.44 213 GLU A O 1
ATOM 1755 N N . ILE A 1 214 ? 7.934 1.368 -25.902 1.00 96.31 214 ILE A N 1
ATOM 1756 C CA . ILE A 1 214 ? 9.232 0.722 -26.092 1.00 96.31 214 ILE A CA 1
ATOM 1757 C C . ILE A 1 214 ? 10.009 1.446 -27.187 1.00 96.31 214 ILE A C 1
ATOM 1759 O O . ILE A 1 214 ? 9.518 1.619 -28.301 1.00 96.31 214 ILE A O 1
ATOM 1763 N N . ASN A 1 215 ? 11.275 1.756 -26.890 1.00 96.56 215 ASN A N 1
ATOM 1764 C CA . ASN A 1 215 ? 12.213 2.420 -27.795 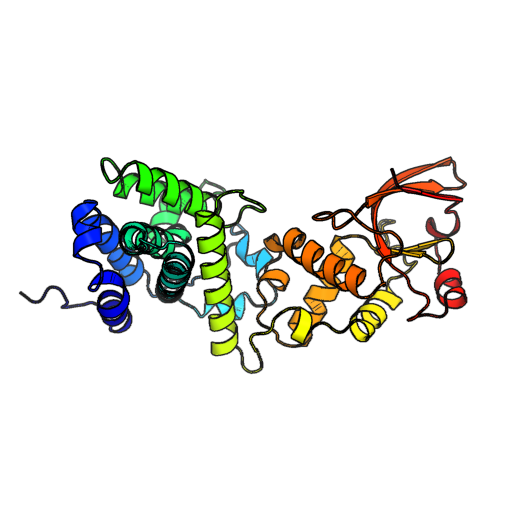1.00 96.56 215 ASN A CA 1
ATOM 1765 C C . ASN A 1 215 ? 11.840 3.872 -28.146 1.00 96.56 215 ASN A C 1
ATOM 1767 O O . ASN A 1 215 ? 12.423 4.451 -29.064 1.00 96.56 215 ASN A O 1
ATOM 1771 N N . HIS A 1 216 ? 10.947 4.481 -27.365 1.00 94.56 216 HIS A N 1
ATOM 1772 C CA . HIS A 1 216 ? 10.569 5.880 -27.487 1.00 94.56 216 HIS A CA 1
ATOM 1773 C C . HIS A 1 216 ? 11.367 6.772 -26.519 1.00 94.56 216 HIS A C 1
ATOM 1775 O O . HIS A 1 216 ? 11.614 6.417 -25.362 1.00 94.56 216 HIS A O 1
ATOM 1781 N N . VAL A 1 217 ? 11.754 7.960 -26.990 1.00 93.25 217 VAL A N 1
ATOM 1782 C CA . VAL A 1 217 ? 12.459 8.983 -26.207 1.00 93.25 217 VAL A CA 1
ATOM 1783 C C . VAL A 1 217 ? 11.600 10.241 -26.188 1.00 93.25 217 VAL A C 1
ATOM 1785 O O . VAL A 1 217 ? 11.226 10.749 -27.239 1.00 93.25 217 VAL A O 1
ATOM 1788 N N . ASN A 1 218 ? 11.285 10.752 -24.998 1.00 90.94 218 ASN A N 1
ATOM 1789 C CA . ASN A 1 218 ? 10.506 11.980 -24.864 1.00 90.94 218 ASN A CA 1
ATOM 1790 C C . ASN A 1 218 ? 11.339 13.240 -25.165 1.00 90.94 218 ASN A C 1
ATOM 1792 O O . ASN A 1 218 ? 12.563 13.188 -25.269 1.00 90.94 218 ASN A O 1
ATOM 1796 N N . GLU A 1 219 ? 10.680 14.399 -25.213 1.00 87.38 219 GLU A N 1
ATOM 1797 C CA . GLU A 1 219 ? 11.304 15.708 -25.481 1.00 87.38 219 GLU A CA 1
ATOM 1798 C C . GLU A 1 219 ? 12.463 16.056 -24.528 1.00 87.38 219 GLU A C 1
ATOM 1800 O O . GLU A 1 219 ? 13.372 16.801 -24.881 1.00 87.38 219 GLU A O 1
ATOM 1805 N N . LYS A 1 220 ? 12.464 15.488 -23.314 1.00 87.94 220 LYS A N 1
ATOM 1806 C CA . LYS A 1 220 ? 13.515 15.676 -22.298 1.00 87.94 220 LYS A CA 1
ATOM 1807 C C . LYS A 1 220 ? 14.649 14.649 -22.411 1.00 87.94 220 LYS A C 1
ATOM 1809 O O . LYS A 1 220 ? 15.483 14.565 -21.509 1.00 87.94 220 LYS A O 1
ATOM 1814 N N . GLY A 1 221 ? 14.666 13.828 -23.460 1.00 86.25 221 GLY A N 1
ATOM 1815 C CA . GLY A 1 221 ? 15.676 12.794 -23.673 1.00 86.25 221 GLY A CA 1
ATOM 1816 C C . GLY A 1 221 ? 15.549 11.575 -22.751 1.00 86.25 221 GLY A C 1
ATOM 1817 O O . GLY A 1 221 ? 16.503 10.807 -22.639 1.00 86.25 221 GLY A O 1
ATOM 1818 N N . LYS A 1 222 ? 14.413 11.393 -22.063 1.00 90.88 222 LYS A N 1
ATOM 1819 C CA . LYS A 1 222 ? 14.155 10.235 -21.190 1.00 90.88 222 LYS A CA 1
ATOM 1820 C C . LYS A 1 222 ? 13.356 9.164 -21.933 1.00 90.88 222 LYS A C 1
ATOM 1822 O O . LYS A 1 222 ? 12.468 9.487 -22.716 1.00 90.88 222 LYS A O 1
ATOM 1827 N N . TRP A 1 223 ? 13.623 7.899 -21.626 1.00 95.25 223 TRP A N 1
ATOM 1828 C CA . TRP A 1 223 ? 12.847 6.743 -22.084 1.00 95.25 223 TRP A CA 1
ATOM 1829 C C . TRP A 1 223 ? 12.276 5.985 -20.886 1.00 95.25 223 TRP A C 1
ATOM 1831 O O . TRP A 1 223 ? 12.771 6.105 -19.763 1.00 95.25 223 TRP A O 1
ATOM 1841 N N . LYS A 1 224 ? 11.231 5.200 -21.142 1.00 96.44 224 LYS A N 1
ATOM 1842 C CA . LYS A 1 224 ? 10.589 4.324 -20.152 1.00 96.44 224 LYS A CA 1
ATOM 1843 C C . LYS A 1 224 ? 11.008 2.865 -20.319 1.00 96.44 224 LYS A C 1
ATOM 1845 O O . LYS A 1 224 ? 11.181 2.143 -19.339 1.00 96.44 224 LYS A O 1
ATOM 1850 N N . ALA A 1 225 ? 11.196 2.445 -21.566 1.00 97.19 225 ALA A N 1
ATOM 1851 C CA . ALA A 1 225 ? 11.665 1.117 -21.899 1.00 97.19 225 ALA A CA 1
ATOM 1852 C C . ALA A 1 225 ? 12.460 1.119 -23.204 1.00 97.19 225 ALA A C 1
ATOM 1854 O O . ALA A 1 225 ? 12.230 1.943 -24.091 1.00 97.19 225 ALA A O 1
ATOM 1855 N N . PHE A 1 226 ? 13.391 0.181 -23.331 1.00 97.25 226 PHE A N 1
ATOM 1856 C CA . PHE A 1 226 ? 14.148 -0.019 -24.560 1.00 97.25 226 PHE A CA 1
ATOM 1857 C C . PHE A 1 226 ? 14.507 -1.490 -24.738 1.00 97.25 226 PHE A C 1
ATOM 1859 O O . PHE A 1 226 ? 14.671 -2.221 -23.761 1.00 97.25 226 PHE A O 1
ATOM 1866 N N . THR A 1 227 ? 14.654 -1.931 -25.981 1.00 96.44 227 THR A N 1
ATOM 1867 C CA . THR A 1 227 ? 15.175 -3.269 -26.274 1.00 96.44 227 THR A CA 1
ATOM 1868 C C . THR A 1 227 ? 16.664 -3.227 -26.591 1.00 96.44 227 THR A C 1
ATOM 1870 O O . THR A 1 227 ? 17.169 -2.238 -27.119 1.00 96.44 227 THR A O 1
ATOM 1873 N N . PHE A 1 228 ? 17.392 -4.287 -26.267 1.00 95.88 228 PHE A N 1
ATOM 1874 C CA . PHE A 1 228 ? 18.768 -4.477 -26.716 1.00 95.88 228 PHE A CA 1
ATOM 1875 C C . PHE A 1 228 ? 19.094 -5.969 -26.734 1.00 95.88 228 PHE A C 1
ATOM 1877 O O . PHE A 1 228 ? 18.881 -6.658 -25.738 1.00 95.88 228 PHE A O 1
ATOM 1884 N N . ARG A 1 229 ? 19.610 -6.472 -27.865 1.00 92.75 229 ARG A N 1
ATOM 1885 C CA . ARG A 1 229 ? 19.998 -7.888 -28.054 1.00 92.75 229 ARG A CA 1
ATOM 1886 C C . ARG A 1 229 ? 18.923 -8.887 -27.594 1.00 92.75 229 ARG A C 1
ATOM 1888 O O . ARG A 1 229 ? 19.223 -9.874 -26.932 1.00 92.75 229 ARG A O 1
ATOM 1895 N N . GLY A 1 230 ? 17.667 -8.612 -27.942 1.00 91.94 230 GLY A N 1
ATOM 1896 C CA . GLY A 1 230 ? 16.533 -9.494 -27.652 1.00 91.94 230 GLY A CA 1
ATOM 1897 C C . GLY A 1 230 ? 15.963 -9.399 -26.232 1.00 91.94 230 GLY A C 1
ATOM 1898 O O . GLY A 1 230 ? 15.056 -10.154 -25.895 1.00 91.94 230 GLY A O 1
ATOM 1899 N N . VAL A 1 231 ? 16.456 -8.471 -25.408 1.00 95.12 231 VAL A N 1
ATOM 1900 C CA . VAL A 1 231 ? 15.963 -8.217 -24.045 1.00 95.12 231 VAL A CA 1
ATOM 1901 C C . VAL A 1 231 ? 15.216 -6.894 -24.014 1.00 95.12 231 VAL A C 1
ATOM 1903 O O . VAL A 1 231 ? 15.660 -5.932 -24.638 1.00 95.12 231 VAL A O 1
ATOM 1906 N N . LEU A 1 232 ? 14.111 -6.829 -23.272 1.00 96.56 232 LEU A N 1
ATOM 1907 C CA . LEU A 1 232 ? 13.379 -5.593 -23.006 1.00 96.56 232 LEU A CA 1
ATOM 1908 C C . LEU A 1 232 ? 13.745 -5.075 -21.613 1.00 96.56 232 LEU A C 1
ATOM 1910 O O . LEU A 1 232 ? 13.540 -5.764 -20.624 1.00 96.56 232 LEU A O 1
ATOM 1914 N N . TYR A 1 233 ? 14.270 -3.862 -21.522 1.00 97.06 233 TYR A N 1
ATOM 1915 C CA . TYR A 1 233 ? 14.621 -3.215 -20.263 1.00 97.06 233 TYR A CA 1
ATOM 1916 C C . TYR A 1 233 ? 13.579 -2.150 -19.937 1.00 97.06 233 TYR A C 1
ATOM 1918 O O . TYR A 1 233 ? 13.487 -1.148 -20.645 1.00 97.06 233 TYR A O 1
ATOM 1926 N N . CYS A 1 234 ? 12.824 -2.344 -18.858 1.00 97.44 234 CYS A N 1
ATOM 1927 C CA . CYS A 1 234 ? 11.820 -1.390 -18.376 1.00 97.44 234 CYS A CA 1
ATOM 1928 C C . CYS A 1 234 ? 12.308 -0.686 -17.109 1.00 97.44 234 CYS A C 1
ATOM 1930 O O . CYS A 1 234 ? 12.920 -1.323 -16.248 1.00 97.44 234 CYS A O 1
ATOM 1932 N N . THR A 1 235 ? 12.039 0.611 -16.966 1.00 96.88 235 THR A N 1
ATOM 1933 C CA . THR A 1 235 ? 12.273 1.291 -15.686 1.00 96.88 235 THR A CA 1
ATOM 1934 C C . THR A 1 235 ? 11.264 0.805 -14.630 1.00 96.88 235 THR A C 1
ATOM 1936 O O . THR A 1 235 ? 10.129 0.471 -14.984 1.00 96.88 235 THR A O 1
ATOM 1939 N N . PRO A 1 236 ? 11.636 0.765 -13.334 1.00 96.38 236 PRO A N 1
ATOM 1940 C CA . PRO A 1 236 ? 10.719 0.363 -12.265 1.00 96.38 236 PRO A CA 1
ATOM 1941 C C . PRO A 1 236 ? 9.429 1.195 -12.221 1.00 96.38 236 PRO A C 1
ATOM 1943 O O . PRO A 1 236 ? 8.344 0.628 -12.149 1.00 96.38 236 PRO A O 1
ATOM 1946 N N . ASP A 1 237 ? 9.534 2.522 -12.347 1.00 95.25 237 ASP A N 1
ATOM 1947 C CA . ASP A 1 237 ? 8.372 3.425 -12.349 1.00 95.25 237 ASP A CA 1
ATOM 1948 C C . ASP A 1 237 ? 7.397 3.099 -13.480 1.00 95.25 237 ASP A C 1
ATOM 1950 O O . ASP A 1 237 ? 6.187 3.050 -13.276 1.00 95.25 237 ASP A O 1
ATOM 1954 N N . PHE A 1 238 ? 7.919 2.828 -14.679 1.00 96.62 238 PHE A N 1
ATOM 1955 C CA . PHE A 1 238 ? 7.079 2.493 -15.820 1.00 96.62 238 PHE A CA 1
ATOM 1956 C C . PHE A 1 238 ? 6.360 1.156 -15.634 1.00 96.62 238 PHE A C 1
ATOM 1958 O O . PHE A 1 238 ? 5.180 1.043 -15.974 1.00 96.62 238 PHE A O 1
ATOM 1965 N N . LEU A 1 239 ? 7.051 0.160 -15.071 1.00 96.44 239 LEU A N 1
ATOM 1966 C CA . LEU A 1 239 ? 6.453 -1.136 -14.772 1.00 96.44 239 LEU A CA 1
ATOM 1967 C C . LEU A 1 239 ? 5.293 -0.981 -13.781 1.00 96.44 239 LEU A C 1
ATOM 1969 O O . LEU A 1 239 ? 4.192 -1.455 -14.052 1.00 96.44 239 LEU A O 1
ATOM 1973 N N . PHE A 1 240 ? 5.527 -0.271 -12.674 1.00 96.44 240 PHE A N 1
ATOM 1974 C CA . PHE A 1 240 ? 4.511 -0.024 -11.653 1.00 96.44 240 PHE A CA 1
ATOM 1975 C C . PHE A 1 240 ? 3.306 0.733 -12.211 1.00 96.44 240 PHE A C 1
ATOM 1977 O O . PHE A 1 240 ? 2.183 0.257 -12.079 1.00 96.44 240 PHE A O 1
ATOM 1984 N N . GLU A 1 241 ? 3.523 1.867 -12.880 1.00 95.62 241 GLU A N 1
ATOM 1985 C CA . GLU A 1 241 ? 2.428 2.698 -13.392 1.00 95.62 241 GLU A CA 1
ATOM 1986 C C . GLU A 1 241 ? 1.590 1.969 -14.452 1.00 95.62 241 GLU A C 1
ATOM 1988 O O . GLU A 1 241 ? 0.372 2.139 -14.498 1.00 95.62 241 GLU A O 1
ATOM 1993 N N . THR A 1 242 ? 2.199 1.093 -15.259 1.00 97.12 242 THR A N 1
ATOM 1994 C CA . THR A 1 242 ? 1.452 0.266 -16.224 1.00 97.12 242 THR A CA 1
ATOM 1995 C C . THR A 1 242 ? 0.532 -0.728 -15.514 1.00 97.12 242 THR A C 1
ATOM 1997 O O . THR A 1 242 ? -0.642 -0.851 -15.860 1.00 97.12 242 THR A O 1
ATOM 2000 N N . VAL A 1 243 ? 1.042 -1.427 -14.498 1.00 97.12 243 VAL A N 1
ATOM 2001 C CA . VAL A 1 243 ? 0.255 -2.402 -13.730 1.00 97.12 243 VAL A CA 1
ATOM 2002 C C . VAL A 1 243 ? -0.820 -1.707 -12.889 1.00 97.12 243 VAL A C 1
ATOM 2004 O O . VAL A 1 243 ? -1.964 -2.157 -12.843 1.00 97.12 243 VAL A O 1
ATOM 2007 N N . ARG A 1 244 ? -0.492 -0.562 -12.284 1.00 95.50 244 ARG A N 1
ATOM 2008 C CA . ARG A 1 244 ? -1.443 0.303 -11.576 1.00 95.50 244 ARG A CA 1
ATOM 2009 C C . ARG A 1 244 ? -2.577 0.750 -12.489 1.00 95.50 244 ARG A C 1
ATOM 2011 O O . ARG A 1 244 ? -3.737 0.678 -12.093 1.00 95.50 244 ARG A O 1
ATOM 2018 N N . LYS A 1 245 ? -2.269 1.164 -13.722 1.00 94.88 245 LYS A N 1
ATOM 2019 C CA . LYS A 1 245 ? -3.284 1.527 -14.717 1.00 94.88 245 LYS A CA 1
ATOM 2020 C C . LYS A 1 245 ? -4.243 0.365 -14.982 1.00 94.88 245 LYS A C 1
ATOM 2022 O O . LYS A 1 245 ? -5.450 0.569 -14.910 1.00 94.88 245 LYS A O 1
ATOM 2027 N N . GLN 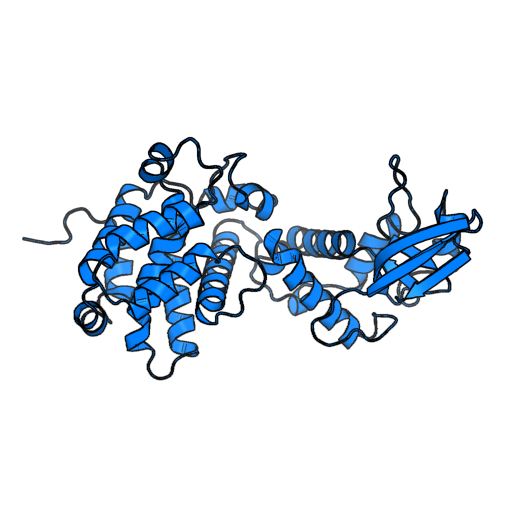A 1 246 ? -3.715 -0.843 -15.185 1.00 96.25 246 GLN A N 1
ATOM 2028 C CA . GLN A 1 246 ? -4.527 -2.048 -15.371 1.00 96.25 246 GLN A CA 1
ATOM 2029 C C . GLN A 1 246 ? -5.421 -2.346 -14.154 1.00 96.25 246 GLN A C 1
ATOM 2031 O O . GLN A 1 246 ? -6.593 -2.664 -14.332 1.00 96.25 246 GLN A O 1
ATOM 2036 N N . CYS A 1 247 ? -4.906 -2.203 -12.927 1.00 95.75 247 CYS A N 1
ATOM 2037 C CA . CYS A 1 247 ? -5.687 -2.360 -11.691 1.00 95.75 247 CYS A CA 1
ATOM 2038 C C . CYS A 1 247 ? -6.897 -1.406 -11.653 1.00 95.75 247 CYS A C 1
ATOM 2040 O O . CYS A 1 247 ? -8.029 -1.827 -11.407 1.00 95.75 247 CYS A O 1
ATOM 2042 N N . ILE A 1 248 ? -6.677 -0.127 -11.980 1.00 93.50 248 ILE A N 1
ATOM 2043 C CA . ILE A 1 248 ? -7.736 0.892 -12.010 1.00 93.50 248 ILE A CA 1
ATOM 2044 C C . ILE A 1 248 ? -8.732 0.656 -13.153 1.00 93.50 248 ILE A C 1
ATOM 2046 O O . ILE A 1 248 ? -9.937 0.784 -12.938 1.00 93.50 248 ILE A O 1
ATOM 2050 N N . GLU A 1 249 ? -8.256 0.312 -14.353 1.00 93.62 249 GLU A N 1
ATOM 2051 C CA . GLU A 1 249 ? -9.099 -0.003 -15.519 1.00 93.62 249 GLU A CA 1
ATOM 2052 C C . GLU A 1 249 ? -10.015 -1.200 -15.243 1.00 93.62 249 GLU A C 1
ATOM 2054 O O . GLU A 1 249 ? -11.187 -1.181 -15.614 1.00 93.62 249 GLU A O 1
ATOM 2059 N N . LYS A 1 250 ? -9.504 -2.203 -14.523 1.00 94.69 250 LYS A N 1
ATOM 2060 C CA . LYS A 1 250 ? -10.264 -3.373 -14.073 1.00 94.69 250 LYS A CA 1
ATOM 2061 C C . LYS A 1 250 ? -11.118 -3.132 -12.833 1.00 94.69 250 LYS A C 1
ATOM 2063 O O . LYS A 1 250 ? -11.806 -4.053 -12.401 1.00 94.69 250 LYS A O 1
ATOM 2068 N N . GLN A 1 251 ? -11.078 -1.924 -12.270 1.00 94.56 251 GLN A N 1
ATOM 2069 C CA . GLN A 1 251 ? -11.829 -1.558 -11.073 1.00 94.56 251 GLN A CA 1
ATOM 2070 C C . GLN A 1 251 ? -11.538 -2.512 -9.902 1.00 94.56 251 GLN A C 1
ATOM 2072 O O . GLN A 1 251 ? -12.442 -3.000 -9.236 1.00 94.56 251 GLN A O 1
ATOM 2077 N N . VAL A 1 252 ? -10.267 -2.819 -9.646 1.00 95.50 252 VAL A N 1
ATOM 2078 C CA . VAL A 1 252 ? -9.897 -3.683 -8.518 1.00 95.50 252 VAL A CA 1
ATOM 2079 C C . VAL A 1 252 ? -9.480 -2.840 -7.320 1.00 95.50 252 VAL A C 1
ATOM 2081 O O . VAL A 1 252 ? -8.668 -1.926 -7.435 1.00 95.50 252 VAL A O 1
ATOM 2084 N N . ALA A 1 253 ? -10.040 -3.152 -6.156 1.00 94.19 253 ALA A N 1
ATOM 2085 C CA . ALA A 1 253 ? -9.615 -2.625 -4.872 1.00 94.19 253 ALA A CA 1
ATOM 2086 C C . ALA A 1 253 ? -8.396 -3.419 -4.376 1.00 94.19 253 ALA A C 1
ATOM 2088 O O . ALA A 1 253 ? -8.528 -4.381 -3.622 1.00 94.19 253 ALA A O 1
ATOM 2089 N N . ASP A 1 254 ? -7.214 -3.025 -4.852 1.00 94.19 254 ASP A N 1
ATOM 2090 C CA . ASP A 1 254 ? -5.927 -3.571 -4.418 1.00 94.19 254 ASP A CA 1
ATOM 2091 C C . ASP A 1 254 ? -4.997 -2.421 -3.998 1.00 94.19 254 ASP A C 1
ATOM 2093 O O . ASP A 1 254 ? -4.319 -1.798 -4.826 1.00 94.19 254 ASP A O 1
ATOM 2097 N N . MET A 1 255 ? -4.991 -2.103 -2.696 1.00 91.44 255 MET A N 1
ATOM 2098 C CA . MET A 1 255 ? -4.200 -0.997 -2.143 1.00 91.44 255 MET A CA 1
ATOM 2099 C C . MET A 1 255 ? -2.709 -1.062 -2.465 1.00 91.44 255 MET A C 1
ATOM 2101 O O . MET A 1 255 ? -2.100 -0.001 -2.596 1.00 91.44 255 MET A O 1
ATOM 2105 N N . ALA A 1 256 ? -2.133 -2.253 -2.671 1.00 91.00 256 ALA A N 1
ATOM 2106 C CA . ALA A 1 256 ? -0.726 -2.366 -3.050 1.00 91.00 256 ALA A CA 1
ATOM 2107 C C . ALA A 1 256 ? -0.436 -1.660 -4.387 1.00 91.00 256 ALA A C 1
ATOM 2109 O O . ALA A 1 256 ? 0.661 -1.151 -4.590 1.00 91.00 256 ALA A O 1
ATOM 2110 N N . PHE A 1 257 ? -1.423 -1.591 -5.286 1.00 93.06 257 PHE A N 1
ATOM 2111 C CA . PHE A 1 257 ? -1.291 -0.960 -6.601 1.00 93.06 257 PHE A CA 1
ATOM 2112 C C . PHE A 1 257 ? -2.000 0.391 -6.694 1.00 93.06 257 PHE A C 1
ATOM 2114 O O . PHE A 1 257 ? -1.653 1.204 -7.548 1.00 93.06 257 PHE A O 1
ATOM 2121 N N . ILE A 1 258 ? -2.971 0.668 -5.821 1.00 91.19 258 ILE A N 1
ATOM 2122 C CA . ILE A 1 258 ? -3.645 1.969 -5.777 1.00 91.19 258 ILE A CA 1
ATOM 2123 C C . ILE A 1 258 ? -2.771 3.018 -5.084 1.00 91.19 258 ILE A C 1
ATOM 2125 O O . ILE A 1 258 ? -2.641 4.118 -5.631 1.00 91.19 258 ILE A O 1
ATOM 2129 N N . LYS A 1 259 ? -2.180 2.689 -3.926 1.00 87.81 259 LYS A N 1
ATOM 2130 C CA . LYS A 1 259 ? -1.389 3.603 -3.089 1.00 87.81 259 LYS A CA 1
ATOM 2131 C C . LYS A 1 259 ? 0.017 3.761 -3.672 1.00 87.81 259 LYS A C 1
ATOM 2133 O O . LYS A 1 259 ? 0.770 2.796 -3.762 1.00 87.81 259 LYS A O 1
ATOM 2138 N N . HIS A 1 260 ? 0.390 4.972 -4.088 1.00 84.81 260 HIS A N 1
ATOM 2139 C CA . HIS A 1 260 ? 1.695 5.192 -4.730 1.00 84.81 260 HIS A CA 1
ATOM 2140 C C . HIS A 1 260 ? 2.882 4.916 -3.784 1.00 84.81 260 HIS A C 1
ATOM 2142 O O . HIS A 1 260 ? 3.896 4.381 -4.229 1.00 84.81 260 HIS A O 1
ATOM 2148 N N . SER A 1 261 ? 2.764 5.190 -2.480 1.00 84.19 261 SER A N 1
ATOM 2149 C CA . SER A 1 261 ? 3.797 4.852 -1.485 1.00 84.19 261 SER A CA 1
ATOM 2150 C C . SER A 1 261 ? 4.143 3.352 -1.417 1.00 84.19 261 SER A C 1
ATOM 2152 O O . SER A 1 261 ? 5.237 2.997 -0.978 1.00 84.19 261 SER A O 1
ATOM 2154 N N . GLU A 1 262 ? 3.260 2.466 -1.895 1.00 87.38 262 GLU A N 1
ATOM 2155 C CA . GLU A 1 262 ? 3.470 1.011 -1.939 1.00 87.38 262 GLU A CA 1
ATOM 2156 C C . GLU A 1 262 ? 4.214 0.526 -3.188 1.00 87.38 262 GLU A C 1
ATOM 2158 O O . GLU A 1 262 ? 4.434 -0.676 -3.351 1.00 87.38 262 GLU A O 1
ATOM 2163 N N . GLN A 1 263 ? 4.672 1.435 -4.053 1.00 90.75 263 GLN A N 1
ATOM 2164 C CA . GLN A 1 263 ? 5.331 1.109 -5.319 1.00 90.75 263 GLN A CA 1
ATOM 2165 C C . GLN A 1 263 ? 6.410 0.022 -5.188 1.00 90.75 263 GLN A C 1
ATOM 2167 O O . GLN A 1 263 ? 6.465 -0.907 -5.994 1.00 90.75 263 GLN A O 1
ATOM 2172 N N . ALA A 1 264 ? 7.281 0.101 -4.182 1.00 89.75 264 ALA A N 1
ATOM 2173 C CA . ALA A 1 264 ? 8.349 -0.882 -4.014 1.00 89.75 264 ALA A CA 1
ATOM 2174 C C . ALA A 1 264 ? 7.831 -2.265 -3.563 1.00 89.75 264 ALA A C 1
ATOM 2176 O O . ALA A 1 264 ? 8.393 -3.282 -3.975 1.00 89.75 264 ALA A O 1
ATOM 2177 N N . SER A 1 265 ? 6.757 -2.328 -2.767 1.00 89.25 265 SER A N 1
ATOM 2178 C CA . SER A 1 265 ? 6.061 -3.578 -2.416 1.00 89.25 265 SER A CA 1
ATOM 2179 C C . SER A 1 265 ? 5.388 -4.180 -3.653 1.00 89.25 265 SER A C 1
ATOM 2181 O O . SER A 1 265 ? 5.588 -5.355 -3.963 1.00 89.25 265 SER A O 1
ATOM 2183 N N . ALA A 1 266 ? 4.675 -3.350 -4.418 1.00 93.62 266 ALA A N 1
ATOM 2184 C CA . ALA A 1 266 ? 4.021 -3.730 -5.665 1.00 93.62 266 ALA A CA 1
ATOM 2185 C C . ALA A 1 266 ? 5.010 -4.272 -6.701 1.00 93.62 266 ALA A C 1
ATOM 2187 O O . ALA A 1 266 ? 4.768 -5.307 -7.316 1.00 93.62 266 ALA A O 1
ATOM 2188 N N . LEU A 1 267 ? 6.171 -3.630 -6.858 1.00 95.56 267 LEU A N 1
ATOM 2189 C CA . LEU A 1 267 ? 7.209 -4.090 -7.779 1.00 95.56 267 LEU A CA 1
ATOM 2190 C C . LEU A 1 267 ? 7.768 -5.461 -7.400 1.00 95.56 267 LEU A C 1
ATOM 2192 O O . LEU A 1 267 ? 8.038 -6.262 -8.293 1.00 95.56 267 LEU A O 1
ATOM 2196 N N . LYS A 1 268 ? 7.901 -5.768 -6.103 1.00 94.19 268 LYS A N 1
ATOM 2197 C CA . LYS A 1 268 ? 8.274 -7.120 -5.657 1.00 94.19 268 LYS A CA 1
ATOM 2198 C C . LYS A 1 268 ? 7.211 -8.143 -6.061 1.00 94.19 268 LYS A C 1
ATOM 2200 O O . LYS A 1 268 ? 7.572 -9.198 -6.570 1.00 94.19 268 LYS A O 1
ATOM 2205 N N . ILE A 1 269 ? 5.926 -7.819 -5.891 1.00 94.88 269 ILE A N 1
ATOM 2206 C CA . ILE A 1 269 ? 4.810 -8.688 -6.302 1.00 94.88 269 ILE A CA 1
ATOM 2207 C C . ILE A 1 269 ? 4.851 -8.936 -7.818 1.00 94.88 269 ILE A C 1
ATOM 2209 O O . ILE A 1 269 ? 4.862 -10.091 -8.244 1.00 94.88 269 ILE A O 1
ATOM 2213 N N . ILE A 1 270 ? 4.953 -7.870 -8.625 1.00 96.12 270 ILE A N 1
ATOM 2214 C CA . ILE A 1 270 ? 5.008 -7.969 -10.092 1.00 96.12 270 ILE A CA 1
ATOM 2215 C C . ILE A 1 270 ? 6.193 -8.835 -10.524 1.00 96.12 270 ILE A C 1
ATOM 2217 O O . ILE A 1 270 ? 6.039 -9.762 -11.316 1.00 96.12 270 ILE A O 1
ATOM 2221 N N . VAL A 1 271 ? 7.391 -8.541 -10.018 1.00 95.44 271 VAL A N 1
ATOM 2222 C CA . VAL A 1 271 ? 8.612 -9.231 -10.445 1.00 95.44 271 VAL A CA 1
ATOM 2223 C C . VAL A 1 271 ? 8.612 -10.694 -10.027 1.00 95.44 271 VAL A C 1
ATOM 2225 O O . VAL A 1 271 ? 9.011 -11.530 -10.834 1.00 95.44 271 VAL A O 1
ATOM 2228 N N . ASN A 1 272 ? 8.140 -11.017 -8.820 1.00 94.38 272 ASN A N 1
ATOM 2229 C CA . ASN A 1 272 ? 8.015 -12.406 -8.382 1.00 94.38 272 ASN A CA 1
ATOM 2230 C C . ASN A 1 272 ? 7.102 -13.190 -9.328 1.00 94.38 272 ASN A C 1
ATOM 2232 O O . ASN A 1 272 ? 7.519 -14.221 -9.852 1.00 94.38 272 ASN A O 1
ATOM 2236 N N . TYR A 1 273 ? 5.924 -12.648 -9.644 1.00 95.25 273 TYR A N 1
ATOM 2237 C CA . TYR A 1 273 ? 5.005 -13.272 -10.592 1.00 95.25 273 TYR A CA 1
ATOM 2238 C C . TYR A 1 273 ? 5.640 -13.464 -11.976 1.00 95.25 273 TYR A C 1
ATOM 2240 O O . TYR A 1 273 ? 5.613 -14.562 -12.532 1.00 95.25 273 TYR A O 1
ATOM 2248 N N . LEU A 1 274 ? 6.257 -12.418 -12.537 1.00 94.56 274 LEU A N 1
ATOM 2249 C CA . LEU A 1 274 ? 6.905 -12.502 -13.849 1.00 94.56 274 LEU A CA 1
ATOM 2250 C C . LEU A 1 274 ? 8.063 -13.510 -13.845 1.00 94.56 274 LEU A C 1
ATOM 2252 O O . LEU A 1 274 ? 8.319 -14.163 -14.856 1.00 94.56 274 LEU A O 1
ATOM 2256 N N . GLN A 1 275 ? 8.777 -13.648 -12.728 1.00 93.50 275 GLN A N 1
ATOM 2257 C CA . GLN A 1 275 ? 9.868 -14.605 -12.583 1.00 93.50 275 GLN A CA 1
ATOM 2258 C C . GLN A 1 275 ? 9.352 -16.047 -12.515 1.00 93.50 275 GLN A C 1
ATOM 2260 O O . GLN A 1 275 ? 9.892 -16.903 -13.217 1.00 93.50 275 GLN A O 1
ATOM 2265 N N . GLU A 1 276 ? 8.289 -16.301 -11.748 1.00 93.56 276 GLU A N 1
ATOM 2266 C CA . GLU A 1 276 ? 7.604 -17.602 -11.673 1.00 93.56 276 GLU A CA 1
ATOM 2267 C C . GLU A 1 276 ? 7.075 -18.056 -13.040 1.00 93.56 276 GLU A C 1
ATOM 2269 O O . GLU A 1 276 ? 7.126 -19.240 -13.365 1.00 93.56 276 GLU A O 1
ATOM 2274 N N . HIS A 1 277 ? 6.665 -17.109 -13.888 1.00 93.31 277 HIS A N 1
ATOM 2275 C CA . HIS A 1 277 ? 6.174 -17.373 -15.243 1.00 93.31 277 HIS A CA 1
ATOM 2276 C C . HIS A 1 277 ? 7.264 -17.271 -16.325 1.00 93.31 277 HIS A C 1
ATOM 2278 O O . HIS A 1 277 ? 6.959 -17.202 -17.516 1.00 93.31 277 HIS A O 1
ATOM 2284 N N . ASN A 1 278 ? 8.547 -17.269 -15.941 1.00 93.25 278 ASN A N 1
ATOM 2285 C CA . ASN A 1 278 ? 9.692 -17.249 -16.859 1.00 93.25 278 ASN A CA 1
ATOM 2286 C C . ASN A 1 278 ? 9.702 -16.049 -17.836 1.00 93.25 278 ASN A C 1
ATOM 2288 O O . ASN A 1 278 ? 10.213 -16.155 -18.953 1.00 93.25 278 ASN A O 1
ATOM 2292 N N . MET A 1 279 ? 9.169 -14.899 -17.412 1.00 95.06 279 MET A N 1
ATOM 2293 C CA . MET A 1 279 ? 9.094 -13.650 -18.186 1.00 95.06 279 MET A CA 1
ATOM 2294 C C . MET A 1 279 ? 10.220 -12.659 -17.851 1.00 95.06 279 MET A C 1
ATOM 2296 O O . MET A 1 279 ? 10.401 -11.674 -18.565 1.00 95.06 279 MET A O 1
ATOM 2300 N N . ILE A 1 280 ? 11.015 -12.914 -16.807 1.00 94.31 280 ILE A N 1
ATOM 2301 C CA . ILE A 1 280 ? 12.236 -12.155 -16.494 1.00 94.31 280 ILE A CA 1
ATOM 2302 C C . ILE A 1 280 ? 13.443 -12.793 -17.206 1.00 94.31 280 ILE A C 1
ATOM 2304 O O . ILE A 1 280 ? 13.614 -14.013 -17.207 1.00 94.31 280 ILE A O 1
ATOM 2308 N N . TYR A 1 281 ? 14.302 -11.978 -17.824 1.00 91.50 281 TYR A N 1
ATOM 2309 C CA . TYR A 1 281 ? 15.465 -12.442 -18.593 1.00 91.50 281 TYR A CA 1
ATOM 2310 C C . TYR A 1 281 ? 16.564 -13.067 -17.722 1.00 91.50 281 TYR A C 1
ATOM 2312 O O . TYR A 1 281 ? 17.141 -14.089 -18.092 1.00 91.50 281 TYR A O 1
ATOM 2320 N N . HIS A 1 282 ? 16.829 -12.488 -16.550 1.00 85.00 282 HIS A N 1
ATOM 2321 C CA . HIS A 1 282 ? 17.790 -13.004 -15.577 1.00 85.00 282 HIS A CA 1
ATOM 2322 C C . HIS A 1 282 ? 17.143 -13.154 -14.212 1.00 85.00 282 HIS A C 1
ATOM 2324 O O . HIS A 1 282 ? 16.494 -12.222 -13.750 1.00 85.00 282 HIS A O 1
ATOM 2330 N N . HIS A 1 283 ? 17.399 -14.276 -13.543 1.00 82.94 283 HIS A N 1
ATOM 2331 C CA . HIS A 1 283 ? 16.923 -14.482 -12.182 1.00 82.94 283 HIS A CA 1
ATOM 2332 C C . HIS A 1 283 ? 17.406 -13.348 -11.263 1.00 82.94 283 HIS A C 1
ATOM 2334 O O . HIS A 1 283 ? 18.609 -13.082 -11.152 1.00 82.94 283 HIS A O 1
ATOM 2340 N N . LEU A 1 284 ? 16.454 -12.662 -10.640 1.00 87.25 284 LEU A N 1
ATOM 2341 C CA . LEU A 1 284 ? 16.674 -11.660 -9.611 1.00 87.25 284 LEU A CA 1
ATOM 2342 C C . LEU A 1 284 ? 16.656 -12.352 -8.248 1.00 87.25 284 LEU A C 1
ATOM 2344 O O . LEU A 1 284 ? 15.892 -13.292 -8.028 1.00 87.25 284 LEU A O 1
ATOM 2348 N N . LYS A 1 285 ? 17.521 -11.900 -7.334 1.00 86.88 285 LYS A N 1
ATOM 2349 C CA . LYS A 1 285 ? 17.594 -12.471 -5.985 1.00 86.88 285 LYS A CA 1
ATOM 2350 C C . LYS A 1 285 ? 16.266 -12.257 -5.241 1.00 86.88 285 LYS A C 1
ATOM 2352 O O . LYS A 1 285 ? 15.586 -11.264 -5.506 1.00 86.88 285 LYS A O 1
ATOM 2357 N N . PRO A 1 286 ? 15.923 -13.116 -4.266 1.00 79.56 286 PRO A N 1
ATOM 2358 C CA . PRO A 1 286 ? 14.758 -12.894 -3.415 1.00 79.56 286 PRO A CA 1
ATOM 2359 C C . PRO A 1 286 ? 14.735 -11.473 -2.831 1.00 79.56 286 PRO A C 1
ATOM 2361 O O . PRO A 1 286 ? 15.745 -10.981 -2.331 1.00 79.56 286 PRO A O 1
ATOM 2364 N N . GLY A 1 287 ? 13.588 -10.798 -2.937 1.00 78.94 287 GLY A N 1
ATOM 2365 C CA . GLY A 1 287 ? 13.394 -9.421 -2.463 1.00 78.94 287 GLY A CA 1
ATOM 2366 C C . GLY A 1 287 ? 13.917 -8.317 -3.393 1.00 78.94 287 GLY A C 1
ATOM 2367 O O . GLY A 1 287 ? 13.624 -7.143 -3.152 1.00 78.94 287 GLY A O 1
ATOM 2368 N N . GLN A 1 288 ? 14.637 -8.663 -4.465 1.00 89.00 288 GLN A N 1
ATOM 2369 C CA . GLN A 1 288 ? 15.130 -7.724 -5.470 1.00 89.00 288 GLN A CA 1
ATOM 2370 C C . GLN A 1 288 ? 14.154 -7.622 -6.650 1.00 89.00 288 GLN A C 1
ATOM 2372 O O . GLN A 1 288 ? 13.833 -8.621 -7.280 1.00 89.00 288 GLN A O 1
ATOM 2377 N N . TYR A 1 289 ? 13.740 -6.400 -6.999 1.00 91.62 289 TYR A N 1
ATOM 2378 C CA . TYR A 1 289 ? 12.819 -6.147 -8.118 1.00 91.62 289 TYR A CA 1
ATOM 2379 C C . TYR A 1 289 ? 13.467 -5.421 -9.311 1.00 91.62 289 TYR A C 1
ATOM 2381 O O . TYR A 1 289 ? 12.817 -5.211 -10.325 1.00 91.62 289 TYR A O 1
ATOM 2389 N N . PHE A 1 290 ? 14.749 -5.046 -9.239 1.00 94.00 290 PHE A N 1
ATOM 2390 C CA . PHE A 1 290 ? 15.495 -4.461 -10.364 1.00 94.00 290 PHE A CA 1
ATOM 2391 C C . PHE A 1 290 ? 16.994 -4.748 -10.263 1.00 94.00 290 PHE A C 1
ATOM 2393 O O . PHE A 1 290 ? 17.501 -5.080 -9.192 1.00 94.00 290 PHE A O 1
ATOM 2400 N N . ARG A 1 291 ? 17.734 -4.532 -11.355 1.00 94.31 291 ARG A N 1
ATOM 2401 C CA . ARG A 1 291 ? 19.202 -4.408 -11.336 1.00 94.31 291 ARG A CA 1
ATOM 2402 C C . ARG A 1 291 ? 19.636 -3.072 -11.909 1.00 94.31 291 ARG A C 1
ATOM 2404 O O . ARG A 1 291 ? 18.957 -2.503 -12.758 1.00 94.31 291 ARG A O 1
ATOM 2411 N N . VAL A 1 292 ? 20.775 -2.571 -11.446 1.00 95.38 292 VAL A N 1
ATOM 2412 C CA . VAL A 1 292 ? 21.419 -1.415 -12.069 1.00 95.38 292 VAL A CA 1
ATOM 2413 C C . VAL A 1 292 ? 22.168 -1.897 -13.303 1.00 95.38 292 VAL A C 1
ATOM 2415 O O . VAL A 1 292 ? 22.944 -2.849 -13.233 1.00 95.38 292 VAL A O 1
ATOM 2418 N N . TYR A 1 293 ? 21.930 -1.235 -14.430 1.00 96.25 293 TYR A N 1
ATOM 2419 C CA . TYR A 1 293 ? 22.619 -1.511 -15.684 1.00 96.25 293 TYR A CA 1
ATOM 2420 C C . TYR A 1 293 ? 23.455 -0.310 -16.096 1.00 96.25 293 TYR A C 1
ATOM 2422 O O . TYR A 1 293 ? 22.974 0.824 -16.071 1.00 96.25 293 TYR A O 1
ATOM 2430 N N . GLU A 1 294 ? 24.694 -0.567 -16.504 1.00 97.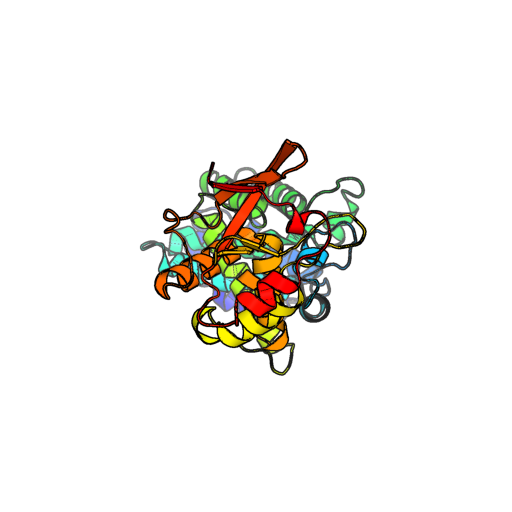75 294 GLU A N 1
ATOM 2431 C CA . GLU A 1 294 ? 25.519 0.385 -17.231 1.00 97.75 294 GLU A CA 1
ATOM 2432 C C . GLU A 1 294 ? 25.175 0.300 -18.721 1.00 97.75 294 GLU A C 1
ATOM 2434 O O . GLU A 1 294 ? 25.372 -0.734 -19.363 1.00 97.75 294 GLU A O 1
ATOM 2439 N N . ILE A 1 295 ? 24.654 1.398 -19.264 1.00 97.12 295 ILE A N 1
ATOM 2440 C CA . ILE A 1 295 ? 24.359 1.557 -20.687 1.00 97.12 295 ILE A CA 1
ATOM 2441 C C . ILE A 1 295 ? 25.469 2.424 -21.274 1.00 97.12 295 ILE A C 1
ATOM 2443 O O . ILE A 1 295 ? 25.630 3.586 -20.887 1.00 97.12 295 ILE A O 1
ATOM 2447 N N . ALA A 1 296 ? 26.251 1.851 -22.186 1.00 96.88 296 ALA A N 1
ATOM 2448 C CA . ALA A 1 296 ? 27.301 2.559 -22.905 1.00 96.88 296 ALA A CA 1
ATOM 2449 C C . ALA A 1 296 ? 26.832 2.886 -24.320 1.00 96.88 296 ALA A C 1
ATOM 2451 O O . ALA A 1 296 ? 26.292 2.025 -25.017 1.00 96.88 296 ALA A O 1
ATOM 2452 N N . PHE A 1 297 ? 27.087 4.114 -24.756 1.00 96.19 297 PHE A N 1
ATOM 2453 C CA . PHE A 1 297 ? 26.740 4.592 -26.089 1.00 96.19 297 PHE A CA 1
ATOM 2454 C C . PHE A 1 297 ? 27.985 4.686 -26.976 1.00 96.19 297 PHE A C 1
ATOM 2456 O O . PHE A 1 297 ? 29.098 4.881 -26.483 1.00 96.19 297 PHE A O 1
ATOM 2463 N N . TYR A 1 298 ? 27.812 4.602 -28.297 1.00 93.50 298 TYR A N 1
ATOM 2464 C CA . TYR A 1 298 ? 28.912 4.792 -29.254 1.00 93.50 298 TYR A CA 1
ATOM 2465 C C . TYR A 1 298 ? 29.561 6.179 -29.155 1.00 93.50 298 TYR A C 1
ATOM 2467 O O . TYR A 1 298 ? 30.754 6.307 -29.405 1.00 93.50 298 TYR A O 1
ATOM 2475 N N . ALA A 1 299 ? 28.819 7.185 -28.684 1.00 90.94 299 ALA A N 1
ATOM 2476 C CA . ALA A 1 299 ? 29.330 8.524 -28.385 1.00 90.94 299 ALA A CA 1
ATOM 2477 C C . ALA A 1 299 ? 30.259 8.591 -27.146 1.00 90.94 299 ALA A C 1
ATOM 2479 O O . ALA A 1 299 ? 30.611 9.678 -26.701 1.00 90.94 299 ALA A O 1
ATOM 2480 N N . GLY A 1 300 ? 30.604 7.458 -26.522 1.00 90.88 300 GLY A N 1
ATOM 2481 C CA . GLY A 1 300 ? 31.495 7.384 -25.355 1.00 90.88 300 GLY A CA 1
ATOM 2482 C C . GLY A 1 300 ? 30.819 7.666 -24.008 1.00 90.88 300 GLY A C 1
ATOM 2483 O O . GLY A 1 300 ? 31.363 7.311 -22.962 1.00 90.88 300 GLY A O 1
ATOM 2484 N N . ARG A 1 301 ? 29.605 8.235 -24.009 1.00 93.56 301 ARG A N 1
ATOM 2485 C CA . ARG A 1 301 ? 28.796 8.427 -22.797 1.00 93.56 301 ARG A CA 1
ATOM 2486 C C . ARG A 1 301 ? 28.422 7.079 -22.174 1.00 93.56 301 ARG A C 1
ATOM 2488 O O . ARG A 1 301 ? 28.077 6.127 -22.874 1.00 93.56 301 ARG A O 1
ATOM 2495 N N . LYS A 1 302 ? 28.416 7.039 -20.843 1.00 95.56 302 LYS A N 1
ATOM 2496 C CA . LYS A 1 302 ? 27.899 5.930 -20.039 1.00 95.56 302 LYS A CA 1
ATOM 2497 C C . LYS A 1 302 ? 26.913 6.450 -19.007 1.00 95.56 302 LYS A C 1
ATOM 2499 O O . LYS A 1 302 ? 27.084 7.551 -18.488 1.00 95.56 302 LYS A O 1
ATOM 2504 N N . ILE A 1 303 ? 25.892 5.660 -18.712 1.00 94.88 303 ILE A N 1
ATOM 2505 C CA . ILE A 1 303 ? 24.903 5.955 -17.671 1.00 94.88 303 ILE A CA 1
ATOM 2506 C C . ILE A 1 303 ? 24.601 4.687 -16.882 1.00 94.88 303 ILE A C 1
ATOM 2508 O O . ILE A 1 303 ? 24.675 3.589 -17.430 1.00 94.88 303 ILE A O 1
ATOM 2512 N N . ARG A 1 304 ? 24.236 4.842 -15.610 1.00 96.31 304 ARG A N 1
ATOM 2513 C CA . ARG A 1 304 ? 23.801 3.743 -14.747 1.00 96.31 304 ARG A CA 1
ATOM 2514 C C . ARG A 1 304 ? 22.371 3.983 -14.316 1.00 96.31 304 ARG A C 1
ATOM 2516 O O . ARG A 1 304 ? 22.094 5.007 -13.700 1.00 96.31 304 ARG A O 1
ATOM 2523 N N . ILE A 1 305 ? 21.473 3.074 -14.681 1.00 94.94 305 ILE A N 1
ATOM 2524 C CA . ILE A 1 305 ? 20.036 3.236 -14.437 1.00 94.94 305 ILE A CA 1
ATOM 2525 C C . ILE A 1 305 ? 19.428 1.886 -14.029 1.00 94.94 305 ILE A C 1
ATOM 2527 O O . ILE A 1 305 ? 19.757 0.865 -14.648 1.00 94.94 305 ILE A O 1
ATOM 2531 N N . PRO A 1 306 ? 18.549 1.855 -13.009 1.00 95.88 306 PRO A N 1
ATOM 2532 C CA . PRO A 1 306 ? 17.821 0.651 -12.633 1.00 95.88 306 PRO A CA 1
ATOM 2533 C C . PRO A 1 306 ? 16.843 0.229 -13.734 1.00 95.88 306 PRO A C 1
ATOM 2535 O O . PRO A 1 306 ? 16.050 1.040 -14.208 1.00 95.88 306 PRO A O 1
ATOM 2538 N N . HIS A 1 307 ? 16.886 -1.044 -14.118 1.00 96.50 307 HIS A N 1
ATOM 2539 C CA . HIS A 1 307 ? 15.927 -1.638 -15.043 1.00 96.50 307 HIS A CA 1
ATOM 2540 C C . HIS A 1 307 ? 15.525 -3.046 -14.604 1.00 96.50 307 HIS A C 1
ATOM 2542 O O . HIS A 1 307 ? 16.245 -3.742 -13.880 1.00 96.50 307 HIS A O 1
ATOM 2548 N N . ILE A 1 308 ? 14.364 -3.457 -15.097 1.00 96.81 308 ILE A N 1
ATOM 2549 C CA . ILE A 1 308 ? 13.780 -4.781 -14.940 1.00 96.81 308 ILE A CA 1
ATOM 2550 C C . ILE A 1 308 ? 13.875 -5.457 -16.312 1.00 96.81 308 ILE A C 1
ATOM 2552 O O . ILE A 1 308 ? 13.280 -4.952 -17.270 1.00 96.81 308 ILE A O 1
ATOM 2556 N N . PRO A 1 309 ? 14.682 -6.523 -16.455 1.00 95.62 309 PRO A N 1
ATOM 2557 C CA . PRO A 1 309 ? 14.933 -7.139 -17.749 1.00 95.62 309 PRO A CA 1
ATOM 2558 C C . PRO A 1 309 ? 13.851 -8.187 -18.053 1.00 95.62 309 PRO A C 1
ATOM 2560 O O . PRO A 1 309 ? 13.795 -9.241 -17.423 1.00 95.62 309 PRO A O 1
ATOM 2563 N N . LEU A 1 310 ? 12.990 -7.914 -19.024 1.00 95.94 310 LEU A N 1
ATOM 2564 C CA . LEU A 1 310 ? 11.895 -8.780 -19.454 1.00 95.94 310 LEU A CA 1
ATOM 2565 C C . LEU A 1 310 ? 12.284 -9.596 -20.696 1.00 95.94 310 LEU A C 1
ATOM 2567 O O . LEU A 1 310 ? 13.171 -9.210 -21.462 1.00 95.94 310 LEU A O 1
ATOM 2571 N N . LYS A 1 311 ? 11.593 -10.720 -20.901 1.00 94.31 311 LYS A N 1
ATOM 2572 C CA . LYS A 1 311 ? 11.651 -11.579 -22.091 1.00 94.31 311 LYS A CA 1
ATOM 2573 C C . LYS A 1 311 ? 10.509 -11.211 -23.053 1.00 94.31 311 LYS A C 1
ATOM 2575 O O . LYS A 1 311 ? 9.387 -11.662 -22.851 1.00 94.31 311 LYS A O 1
ATOM 2580 N N . PRO A 1 312 ? 10.773 -10.408 -24.099 1.00 88.00 312 PRO A N 1
ATOM 2581 C CA . PRO A 1 312 ? 9.720 -9.875 -24.967 1.00 88.00 312 PRO A CA 1
ATOM 2582 C C . PRO A 1 312 ? 9.252 -10.831 -26.077 1.00 88.00 312 PRO A C 1
ATOM 2584 O O . PRO A 1 312 ? 8.214 -10.591 -26.681 1.00 88.00 312 PRO A O 1
ATOM 2587 N N . TYR A 1 313 ? 10.003 -11.900 -26.369 1.00 80.31 313 TYR A N 1
ATOM 2588 C CA . TYR A 1 313 ? 9.834 -12.717 -27.585 1.00 80.31 313 TYR A CA 1
ATOM 2589 C C . TYR A 1 313 ? 8.502 -13.475 -27.689 1.00 80.31 313 TYR A C 1
ATOM 2591 O O . TYR A 1 313 ? 8.157 -13.940 -28.769 1.00 80.31 313 TYR A O 1
ATOM 2599 N N . ILE A 1 314 ? 7.775 -13.628 -26.580 1.00 83.44 314 ILE A N 1
ATOM 2600 C CA . ILE A 1 314 ? 6.452 -14.270 -26.559 1.00 83.44 314 ILE A CA 1
ATOM 2601 C C . ILE A 1 314 ? 5.360 -13.281 -27.002 1.00 83.44 314 ILE A C 1
ATOM 2603 O O . ILE A 1 314 ? 4.307 -13.700 -27.469 1.00 83.44 314 ILE A O 1
ATOM 2607 N N . PHE A 1 315 ? 5.611 -11.975 -26.872 1.00 90.19 315 PHE A N 1
ATOM 2608 C CA . PHE A 1 315 ? 4.587 -10.938 -27.002 1.00 90.19 315 PHE A CA 1
ATOM 2609 C C . PHE A 1 315 ? 4.756 -10.061 -28.244 1.00 90.19 315 PHE A C 1
ATOM 2611 O O . PHE A 1 315 ? 3.764 -9.533 -28.732 1.00 90.19 315 PHE A O 1
ATOM 2618 N N . PHE A 1 316 ? 5.977 -9.908 -28.768 1.00 90.06 316 PHE A N 1
ATOM 2619 C CA . PHE A 1 316 ? 6.266 -8.952 -29.844 1.00 90.06 316 PHE A CA 1
ATOM 2620 C C . PHE A 1 316 ? 7.164 -9.534 -30.944 1.00 90.06 316 PHE A C 1
ATOM 2622 O O . PHE A 1 316 ? 8.052 -10.343 -30.656 1.00 90.06 316 PHE A O 1
ATOM 2629 N N . ASP A 1 317 ? 7.044 -9.027 -32.181 1.00 91.38 317 ASP A N 1
ATOM 2630 C CA . ASP A 1 317 ? 8.104 -9.187 -33.189 1.00 91.38 317 ASP A CA 1
ATOM 2631 C C . ASP A 1 317 ? 9.269 -8.245 -32.860 1.00 91.38 317 ASP A C 1
ATOM 2633 O O . ASP A 1 317 ? 9.233 -7.038 -33.102 1.00 91.38 317 ASP A O 1
ATOM 2637 N N . LEU A 1 318 ? 10.350 -8.805 -32.319 1.00 89.38 318 LEU A N 1
ATOM 2638 C CA . LEU A 1 318 ? 11.503 -8.020 -31.878 1.00 89.38 318 LEU A CA 1
ATOM 2639 C C . LEU A 1 318 ? 12.169 -7.224 -32.996 1.00 89.38 318 LEU A C 1
ATOM 2641 O O . LEU A 1 318 ? 12.779 -6.200 -32.700 1.00 89.38 318 LEU A O 1
ATOM 2645 N N . ARG A 1 319 ? 12.064 -7.647 -34.260 1.00 90.38 319 ARG A N 1
ATOM 2646 C CA . ARG A 1 319 ? 12.631 -6.883 -35.380 1.00 90.38 319 ARG A CA 1
ATOM 2647 C C . ARG A 1 319 ? 11.855 -5.594 -35.596 1.00 90.38 319 ARG A C 1
ATOM 2649 O O . ARG A 1 319 ? 12.467 -4.540 -35.760 1.00 90.38 319 ARG A O 1
ATOM 2656 N N . GLU A 1 320 ? 10.530 -5.679 -35.538 1.00 92.75 320 GLU A N 1
ATOM 2657 C CA . GLU A 1 320 ? 9.661 -4.512 -35.610 1.00 92.75 320 GLU A CA 1
ATOM 2658 C C . GLU A 1 320 ? 9.945 -3.572 -34.436 1.00 92.75 320 GLU A C 1
ATOM 2660 O O . GLU A 1 320 ? 10.281 -2.409 -34.652 1.00 92.75 320 GLU A O 1
ATOM 2665 N N . ILE A 1 321 ? 9.935 -4.088 -33.202 1.00 94.19 321 ILE A N 1
ATOM 2666 C CA . ILE A 1 321 ? 10.190 -3.291 -31.994 1.00 94.19 321 ILE A CA 1
ATOM 2667 C C . ILE A 1 321 ? 11.549 -2.580 -32.059 1.00 94.19 321 ILE A C 1
ATOM 2669 O O . ILE A 1 321 ? 11.642 -1.393 -31.737 1.00 94.19 321 ILE A O 1
ATOM 2673 N N . GLU A 1 322 ? 12.608 -3.286 -32.466 1.00 92.69 322 GLU A N 1
ATOM 2674 C CA . GLU A 1 322 ? 13.963 -2.740 -32.611 1.00 92.69 322 GLU A CA 1
ATOM 2675 C C . GLU A 1 322 ? 14.031 -1.609 -33.644 1.00 92.69 322 GLU A C 1
ATOM 2677 O O . GLU A 1 322 ? 14.698 -0.603 -33.393 1.00 92.69 322 GLU A O 1
ATOM 2682 N N . SER A 1 323 ? 13.300 -1.727 -34.758 1.00 93.44 323 SER A N 1
ATOM 2683 C CA . SER A 1 323 ? 13.271 -0.708 -35.817 1.00 93.44 323 SER A CA 1
ATOM 2684 C C . SER A 1 323 ? 12.703 0.642 -35.356 1.00 93.44 323 SER A C 1
ATOM 2686 O O . SER A 1 323 ? 13.038 1.677 -35.928 1.00 93.44 323 SER A O 1
ATOM 2688 N N . ARG A 1 324 ? 11.911 0.653 -34.272 1.00 94.00 324 ARG A N 1
ATOM 2689 C CA . ARG A 1 324 ? 11.297 1.864 -33.697 1.00 94.00 324 ARG A CA 1
ATOM 2690 C C . ARG A 1 324 ? 12.261 2.712 -32.863 1.00 94.00 324 ARG A C 1
ATOM 2692 O O . ARG A 1 324 ? 11.860 3.754 -32.354 1.00 94.00 324 ARG A O 1
ATOM 2699 N N . LYS A 1 325 ? 13.518 2.289 -32.678 1.00 94.50 325 LYS A N 1
ATOM 2700 C CA . LYS A 1 325 ? 14.512 3.077 -31.933 1.00 94.50 325 LYS A CA 1
ATOM 2701 C C . LYS A 1 325 ? 14.736 4.438 -32.557 1.00 94.50 325 LYS A C 1
ATOM 2703 O O . LYS A 1 325 ? 15.068 4.544 -33.733 1.00 94.50 325 LYS A O 1
ATOM 2708 N N . ILE A 1 326 ? 14.684 5.459 -31.708 1.00 90.06 326 ILE A N 1
ATOM 2709 C CA . ILE A 1 326 ? 14.980 6.844 -32.064 1.00 90.06 326 ILE A CA 1
ATOM 2710 C C . ILE A 1 326 ? 16.043 7.448 -31.139 1.00 90.06 326 ILE A C 1
ATOM 2712 O O . ILE A 1 326 ? 16.224 7.031 -29.990 1.00 90.06 326 ILE A O 1
ATOM 2716 N N . GLY A 1 327 ? 16.757 8.453 -31.649 1.00 89.75 327 GLY A N 1
ATOM 2717 C CA . GLY A 1 327 ? 17.695 9.264 -30.874 1.00 89.75 327 GLY A CA 1
ATOM 2718 C C . GLY A 1 327 ? 18.794 8.449 -30.186 1.00 89.75 327 GLY A C 1
ATOM 2719 O O . GLY A 1 327 ? 19.435 7.591 -30.793 1.00 89.75 327 GLY A O 1
ATOM 2720 N N . ILE A 1 328 ? 19.015 8.711 -28.892 1.00 90.62 328 ILE A N 1
ATOM 2721 C CA . ILE A 1 328 ? 20.115 8.109 -28.119 1.00 90.62 328 ILE A CA 1
ATOM 2722 C C . ILE A 1 328 ? 20.029 6.573 -28.030 1.00 90.62 328 ILE A C 1
ATOM 2724 O O . ILE A 1 328 ? 21.045 5.911 -27.826 1.00 90.62 328 ILE A O 1
ATOM 2728 N N . LEU A 1 329 ? 18.841 5.988 -28.220 1.00 94.25 329 LEU A N 1
ATOM 2729 C CA . LEU A 1 329 ? 18.643 4.539 -28.147 1.00 94.25 329 LEU A CA 1
ATOM 2730 C C . LEU A 1 329 ? 19.225 3.800 -29.362 1.00 94.25 329 LEU A C 1
ATOM 2732 O O . LEU A 1 329 ? 19.620 2.645 -29.226 1.00 94.25 329 LEU A O 1
ATOM 2736 N N . GLN A 1 330 ? 19.341 4.458 -30.523 1.00 93.94 330 GLN A N 1
ATOM 2737 C CA . GLN A 1 330 ? 19.954 3.873 -31.728 1.00 93.94 330 GLN A CA 1
ATOM 2738 C C . GLN A 1 330 ? 21.461 3.648 -31.570 1.00 93.94 330 GLN A C 1
ATOM 2740 O O . GLN A 1 330 ? 22.039 2.779 -32.215 1.00 93.94 330 GLN A O 1
ATOM 2745 N N . ILE A 1 331 ? 22.103 4.427 -30.697 1.00 94.44 331 ILE A N 1
ATOM 2746 C CA . ILE A 1 331 ? 23.554 4.404 -30.501 1.00 94.44 331 ILE A CA 1
ATOM 2747 C C . ILE A 1 331 ? 23.967 3.642 -29.237 1.00 94.44 331 ILE A C 1
ATOM 2749 O O . ILE A 1 331 ? 25.077 3.843 -28.738 1.00 94.44 331 ILE A O 1
ATOM 2753 N N . ILE A 1 332 ? 23.103 2.774 -28.700 1.00 96.38 332 ILE A N 1
ATOM 2754 C CA . ILE A 1 332 ? 23.470 1.875 -27.601 1.00 96.38 332 ILE A CA 1
ATOM 2755 C C . ILE A 1 332 ? 24.509 0.873 -28.113 1.00 96.38 332 ILE A C 1
ATOM 2757 O O . ILE A 1 332 ? 24.253 0.087 -29.021 1.00 96.38 332 ILE A O 1
ATOM 2761 N N . LYS A 1 333 ? 25.689 0.884 -27.492 1.00 96.81 333 LYS A N 1
ATOM 2762 C CA . LYS A 1 333 ? 26.800 -0.026 -27.788 1.00 96.81 333 LYS A CA 1
ATOM 2763 C C . LYS A 1 333 ? 26.743 -1.285 -26.924 1.00 96.81 333 LYS A C 1
ATOM 2765 O O . LYS A 1 333 ? 26.997 -2.385 -27.413 1.00 96.81 333 LYS A O 1
ATOM 2770 N N . SER A 1 334 ? 26.447 -1.135 -25.634 1.00 97.06 334 SER A N 1
ATOM 2771 C CA . SER A 1 334 ? 26.364 -2.257 -24.694 1.00 97.06 334 SER A CA 1
ATOM 2772 C C . SER A 1 334 ? 25.476 -1.945 -23.498 1.00 97.06 334 SER A C 1
ATOM 2774 O O . SER A 1 334 ? 25.385 -0.796 -23.067 1.00 97.06 334 SER A O 1
ATOM 2776 N N . VAL A 1 335 ? 24.894 -2.999 -22.928 1.00 96.94 335 VAL A N 1
ATOM 2777 C CA . VAL A 1 335 ? 24.128 -2.969 -21.680 1.00 96.94 335 VAL A CA 1
ATOM 2778 C C . VAL A 1 335 ? 24.679 -4.064 -20.778 1.00 96.94 335 VAL A C 1
ATOM 2780 O O . VAL A 1 335 ? 24.607 -5.242 -21.130 1.00 96.94 335 VAL A O 1
ATOM 2783 N N . THR A 1 336 ? 25.241 -3.682 -19.635 1.00 95.31 336 THR A N 1
ATOM 2784 C CA . THR A 1 336 ? 25.896 -4.616 -18.710 1.00 95.31 336 THR A CA 1
ATOM 2785 C C . THR A 1 336 ? 25.332 -4.427 -17.314 1.00 95.31 336 THR A C 1
ATOM 2787 O O . THR A 1 336 ? 25.202 -3.297 -16.848 1.00 95.31 336 THR A O 1
ATOM 2790 N N . ALA A 1 337 ? 24.976 -5.519 -16.642 1.00 92.44 337 ALA A N 1
ATOM 2791 C CA . ALA A 1 337 ? 24.541 -5.441 -15.255 1.00 92.44 337 ALA A CA 1
ATOM 2792 C C . ALA A 1 337 ? 25.738 -5.117 -14.350 1.00 92.44 337 ALA A C 1
ATOM 2794 O O . ALA A 1 337 ? 26.796 -5.729 -14.504 1.00 92.44 337 ALA A O 1
ATOM 2795 N N . VAL A 1 338 ? 25.556 -4.159 -13.442 1.00 88.00 338 VAL A N 1
ATOM 2796 C CA . VAL A 1 338 ? 26.565 -3.744 -12.454 1.00 88.00 338 VAL A CA 1
ATOM 2797 C C . VAL A 1 338 ? 26.475 -4.614 -11.205 1.00 88.00 338 VAL A C 1
ATOM 2799 O O . VAL A 1 338 ? 25.364 -5.139 -10.919 1.00 88.00 338 VAL A O 1
#

Sequence (338 aa):
MNENAGLSEATMYFIDECTKPYLKEIKSLNVEDVIKELIELLERNKDCPSVVFDRLDGEHRDYKPVVRTLADVSLQAHSYNVARYLIEEVKTYFSDYANFIPWALIAGLGHDIGKTPELRILHPHTVDDHQITSVRKLFELMSGKAEILSKRVIVAVEHHHTFSVDDPFTNMLKKADHRARNQELVRLRKGFQEGRFIDWFESYHFFNSIEPEINHVNEKGKWKAFTFRGVLYCTPDFLFETVRKQCIEKQVADMAFIKHSEQASALKIIVNYLQEHNMIYHHLKPGQYFRVYEIAFYAGRKIRIPHIPLKPYIFFDLREIESRKIGILQIIKSVTAV

Radius of gyration: 23.93 Å; chains: 1; bounding box: 58×43×71 Å

pLDDT: mean 90.11, std 10.86, range [36.38, 98.62]

Secondary structure (DSSP, 8-state):
--TTTT--HHHHHHIIIIIGGGHHHHHHTT-HHHHHHHHHHHHHTTTSBSS---TT-THHHHTTTTHHHHTTSBHHHHHHHHHHHHHHHHHHH-TTGGGGHHHHHHHHHHTTGGGSHHHHHT-TT----HHHHHHHHHHHHTTTS-HHHHHHHHHHHHTSSSTT---HHHHHHHHHHHHHHHHHHHHHSTT-EE--HHHH--HHHHHHHHGGGBT---TTS--SEEEETTEEEE-HHHHHHHHHHHHHHTTEE-HHHHSGGGHHHHHHHHHHHHHHTT-BSSPPPTT---EEEEEEETTS-EEEEEEEEE-GGGTS-HHHHHHT--GGGGGEEEEEE-